Protein AF-A0A955Y3G7-F1 (afdb_monomer_lite)

Radius of gyration: 52.72 Å; chains: 1; bounding box: 108×45×180 Å

Sequence (347 aa):
MSRALPFVAGGLLALLVGTATAEGPVGHPASARNPDAACAHCHDGPHTPREGQDFQACASCHAEEHWAPSTFDVARHASTAFPLLGRHVEVDCGLCHVGGRLHGLPGECAGCHIDRHRGILGEDCEACHSVERFVPVEGFVHAKSGFALEGPHATAACASCHQGPLGQKLREGKGSACTTCHEATHGDIGSACQDCHPLTGGTTFASARGTHVFDHRTTGFPLERRHRAQRCGSCHQKGKPTPDTRCASCHFSPHNGQLGGQCENCHAADRWSLVRFDHDLTAVPLRGAHMVTPCTSCHTNQRWIGLTTVCWDCHAGDAARAPRTVDAHGFGRVECQDCHSLWRWSF

Structure (mmCIF, N/CA/C/O backbone):
data_AF-A0A955Y3G7-F1
#
_entry.id   AF-A0A955Y3G7-F1
#
loop_
_atom_site.group_PDB
_atom_site.id
_atom_site.type_symbol
_atom_site.label_atom_id
_atom_site.label_alt_id
_atom_site.label_comp_id
_atom_site.label_asym_id
_atom_site.label_entity_id
_atom_site.label_seq_id
_atom_site.pdbx_PDB_ins_code
_atom_site.Cartn_x
_atom_site.Cartn_y
_atom_site.Cartn_z
_atom_site.occupancy
_atom_site.B_iso_or_equiv
_atom_site.auth_seq_id
_atom_site.auth_comp_id
_atom_site.auth_asym_id
_atom_site.auth_atom_id
_atom_site.pdbx_PDB_model_num
ATOM 1 N N . MET A 1 1 ? -46.081 -20.713 107.461 1.00 37.53 1 MET A N 1
ATOM 2 C CA . MET A 1 1 ? -45.824 -19.540 108.323 1.00 37.53 1 MET A CA 1
ATOM 3 C C . MET A 1 1 ? -45.997 -18.315 107.435 1.00 37.53 1 MET A C 1
ATOM 5 O O . MET A 1 1 ? -45.220 -18.164 106.510 1.00 37.53 1 MET A O 1
ATOM 9 N N . SER A 1 2 ? -47.192 -17.710 107.444 1.00 34.16 2 SER A N 1
ATOM 10 C CA . SER A 1 2 ? -47.453 -16.412 108.115 1.00 34.16 2 SER A CA 1
ATOM 11 C C . SER A 1 2 ? -46.798 -15.276 107.312 1.00 34.16 2 SER A C 1
ATOM 13 O O . SER A 1 2 ? -45.583 -15.259 107.237 1.00 34.16 2 SER A O 1
ATOM 15 N N . ARG A 1 3 ? -47.454 -14.314 106.654 1.00 36.00 3 ARG A N 1
ATOM 16 C CA . ARG A 1 3 ? -48.674 -13.495 106.859 1.00 36.00 3 ARG A CA 1
ATOM 17 C C . ARG A 1 3 ? -48.945 -12.813 105.490 1.00 36.00 3 ARG A C 1
ATOM 19 O O . ARG A 1 3 ? -47.983 -12.553 104.784 1.00 36.00 3 ARG A O 1
ATOM 26 N N . ALA A 1 4 ? -50.146 -12.612 104.947 1.00 28.72 4 ALA A N 1
ATOM 27 C CA . ALA A 1 4 ? -51.324 -11.870 105.410 1.00 28.72 4 ALA A CA 1
ATOM 28 C C . ALA A 1 4 ? -51.093 -10.366 105.713 1.00 28.72 4 ALA A C 1
ATOM 30 O O . ALA A 1 4 ? -50.751 -10.036 106.843 1.00 28.72 4 ALA A O 1
ATOM 31 N N . LEU A 1 5 ? -51.454 -9.526 104.715 1.00 32.72 5 LEU A N 1
ATOM 32 C CA . LEU A 1 5 ? -52.213 -8.248 104.812 1.00 32.72 5 LEU A CA 1
ATOM 33 C C . LEU A 1 5 ? -51.517 -7.017 105.462 1.00 32.72 5 LEU A C 1
ATOM 35 O O . LEU A 1 5 ? -50.507 -7.209 106.132 1.00 32.72 5 LEU A O 1
ATOM 39 N N . PRO A 1 6 ? -52.065 -5.768 105.404 1.00 48.12 6 PRO A N 1
ATOM 40 C CA . PRO A 1 6 ? -53.164 -5.187 104.592 1.00 48.12 6 PRO A CA 1
ATOM 41 C C . PRO A 1 6 ? -52.931 -3.719 104.088 1.00 48.12 6 PRO A C 1
ATOM 43 O O . PRO A 1 6 ? -51.911 -3.101 104.362 1.00 48.12 6 PRO A O 1
ATOM 46 N N . PHE A 1 7 ? -53.941 -3.195 103.365 1.00 33.88 7 PHE A N 1
ATOM 47 C CA . PHE A 1 7 ? -54.509 -1.821 103.349 1.00 33.88 7 PHE A CA 1
ATOM 48 C C . PHE A 1 7 ? -53.673 -0.623 103.823 1.00 33.88 7 PHE A C 1
ATOM 50 O O . PHE A 1 7 ? -53.281 -0.613 104.980 1.00 33.88 7 PHE A O 1
ATOM 57 N N . VAL A 1 8 ? -53.730 0.487 103.063 1.00 38.09 8 VAL A N 1
ATOM 58 C CA . VAL A 1 8 ? -54.290 1.773 103.547 1.00 38.09 8 VAL A CA 1
ATOM 59 C C . VAL A 1 8 ? -54.928 2.546 102.378 1.00 38.09 8 VAL A C 1
ATOM 61 O O . VAL A 1 8 ? -54.358 2.658 101.298 1.00 38.09 8 VAL A O 1
ATOM 64 N N . ALA A 1 9 ? -56.130 3.063 102.630 1.00 35.53 9 ALA A N 1
ATOM 65 C CA . ALA A 1 9 ? -56.902 3.975 101.796 1.00 35.53 9 ALA A CA 1
ATOM 66 C C . ALA A 1 9 ? -56.601 5.445 102.138 1.00 35.53 9 ALA A C 1
ATOM 68 O O . ALA A 1 9 ? -56.266 5.747 103.280 1.00 35.53 9 ALA A O 1
ATOM 69 N N . GLY A 1 10 ? -56.872 6.369 101.211 1.00 32.16 10 GLY A N 1
ATOM 70 C CA . GLY A 1 10 ? -57.223 7.742 101.584 1.00 32.16 10 GLY A CA 1
ATOM 71 C C . GLY A 1 10 ? -56.761 8.825 100.614 1.00 32.16 10 GLY A C 1
ATOM 72 O O . GLY A 1 10 ? -55.573 8.947 100.344 1.00 32.16 10 GLY A O 1
ATOM 73 N N . GLY A 1 11 ? -57.710 9.661 100.177 1.00 34.34 11 GLY A N 1
ATOM 74 C CA . GLY A 1 11 ? -57.419 11.021 99.718 1.00 34.34 11 GLY A CA 1
ATOM 75 C C . GLY A 1 11 ? -58.118 11.461 98.433 1.00 34.34 11 GLY A C 1
ATOM 76 O O . GLY A 1 11 ? -57.454 11.658 97.424 1.00 34.34 11 GLY A O 1
ATOM 77 N N . LEU A 1 12 ? -59.438 11.675 98.474 1.00 37.94 12 LEU A N 1
ATOM 78 C CA . LEU A 1 12 ? -60.106 12.608 97.558 1.00 37.94 12 LEU A CA 1
ATOM 79 C C . LEU A 1 12 ? -59.950 14.033 98.109 1.00 37.94 12 LEU A C 1
ATOM 81 O O . LEU A 1 12 ? -60.292 14.263 99.268 1.00 37.94 12 LEU A O 1
ATOM 85 N N . LEU A 1 13 ? -59.576 14.995 97.262 1.00 35.06 13 LEU A N 1
ATOM 86 C CA . LEU A 1 13 ? -60.121 16.352 97.342 1.00 35.06 13 LEU A CA 1
ATOM 87 C C . LEU A 1 13 ? -60.150 16.987 95.945 1.00 35.06 13 LEU A C 1
ATOM 89 O O . LEU A 1 13 ? -59.143 17.055 95.247 1.00 35.06 13 LEU A O 1
ATOM 93 N N . ALA A 1 14 ? -61.353 17.387 95.548 1.00 38.09 14 ALA A N 1
ATOM 94 C CA . ALA A 1 14 ? -61.718 17.966 94.265 1.00 38.09 14 ALA A CA 1
ATOM 95 C C . ALA A 1 14 ? -61.523 19.488 94.254 1.00 38.09 14 ALA A C 1
ATOM 97 O O . ALA A 1 14 ? -61.669 20.104 95.304 1.00 38.09 14 ALA A O 1
ATOM 98 N N . LEU A 1 15 ? -61.350 20.087 93.069 1.00 31.47 15 LEU A N 1
ATOM 99 C CA . LEU A 1 15 ? -61.887 21.414 92.734 1.00 31.47 15 LEU A CA 1
ATOM 100 C C . LEU A 1 15 ? -62.094 21.540 91.209 1.00 31.47 15 LEU A C 1
ATOM 102 O O . LEU A 1 15 ? -61.135 21.448 90.457 1.00 31.47 15 LEU A O 1
ATOM 106 N N . LEU A 1 16 ? -63.372 21.734 90.841 1.00 33.34 16 LEU A N 1
ATOM 107 C CA . LEU A 1 16 ? -63.968 22.695 89.884 1.00 33.34 16 LEU A CA 1
ATOM 108 C C . LEU A 1 16 ? -63.380 22.831 88.458 1.00 33.34 16 LEU A C 1
ATOM 110 O O . LEU A 1 16 ? -62.177 22.862 88.287 1.00 33.34 16 LEU A O 1
ATOM 114 N N . VAL A 1 17 ? -64.103 23.077 87.359 1.00 34.12 17 VAL A N 1
ATOM 115 C CA . VAL A 1 17 ? -65.511 23.279 86.948 1.00 34.12 17 VAL A CA 1
ATOM 116 C C . VAL A 1 17 ? -65.448 23.320 85.407 1.00 34.12 17 VAL A C 1
ATOM 118 O O . VAL A 1 17 ? -64.471 23.825 84.863 1.00 34.12 17 VAL A O 1
ATOM 121 N N . GLY A 1 18 ? -66.509 22.902 84.710 1.00 32.88 18 GLY A N 1
ATOM 122 C CA . GLY A 1 18 ? -66.826 23.452 83.383 1.00 32.88 18 GLY A CA 1
ATOM 123 C C . GLY A 1 18 ? -67.025 22.415 82.283 1.00 32.88 18 GLY A C 1
ATOM 124 O O . GLY A 1 18 ? -66.082 21.842 81.755 1.00 32.88 18 GLY A O 1
ATOM 125 N N . THR A 1 19 ? -68.285 22.206 81.921 1.00 43.84 19 THR A N 1
ATOM 126 C CA . THR A 1 19 ? -68.739 21.425 80.770 1.00 43.84 19 THR A CA 1
ATOM 127 C C . THR A 1 19 ? -68.496 22.174 79.457 1.00 43.84 19 THR A C 1
ATOM 129 O O . THR A 1 19 ? -69.004 23.284 79.303 1.00 43.84 19 THR A O 1
ATOM 132 N N . ALA A 1 20 ? -67.843 21.543 78.482 1.00 34.22 20 ALA A N 1
ATOM 133 C CA . ALA A 1 20 ? -68.045 21.831 77.063 1.00 34.22 20 ALA A CA 1
ATOM 134 C C . ALA A 1 20 ? -67.732 20.578 76.232 1.00 34.22 20 ALA A C 1
ATOM 136 O O . ALA A 1 20 ? -66.816 19.817 76.530 1.00 34.22 20 ALA A O 1
ATOM 137 N N . THR A 1 21 ? -68.589 20.343 75.251 1.00 37.25 21 THR A N 1
ATOM 138 C CA . THR A 1 21 ? -68.724 19.156 74.409 1.00 37.25 21 THR A CA 1
ATOM 139 C C . THR A 1 21 ? -67.572 18.956 73.423 1.00 37.25 21 THR A C 1
ATOM 141 O O . THR A 1 21 ? -66.854 19.888 73.085 1.00 37.25 21 THR A O 1
ATOM 144 N N . ALA A 1 22 ? -67.442 17.711 72.963 1.00 41.50 22 ALA A N 1
ATOM 145 C CA . ALA A 1 22 ? -66.430 17.207 72.046 1.00 41.50 22 ALA A CA 1
ATOM 146 C C . ALA A 1 22 ? -66.319 17.968 70.713 1.00 41.50 22 ALA A C 1
ATOM 148 O O . ALA A 1 22 ? -67.320 18.162 70.028 1.00 41.50 22 ALA A O 1
ATOM 149 N N . GLU A 1 23 ? -65.078 18.222 70.297 1.00 32.72 23 GLU A N 1
ATOM 150 C CA . GLU A 1 23 ? -64.665 18.335 68.897 1.00 32.72 23 GLU A CA 1
ATOM 151 C C . GLU A 1 23 ? -63.379 17.507 68.722 1.00 32.72 23 GLU A C 1
ATOM 153 O O . GLU A 1 23 ? -62.449 17.600 69.524 1.00 32.72 23 GLU A O 1
ATOM 158 N N . GLY A 1 24 ? -63.372 16.605 67.735 1.00 38.16 24 GLY A N 1
ATOM 159 C CA . GLY A 1 24 ? -62.246 15.707 67.457 1.00 38.16 24 GLY A CA 1
ATOM 160 C C . GLY A 1 24 ? -61.034 16.435 66.857 1.00 38.16 24 GLY A C 1
ATOM 161 O O . GLY A 1 24 ? -61.168 17.559 66.370 1.00 38.16 24 GLY A O 1
ATOM 162 N N . PRO A 1 25 ? -59.841 15.811 66.843 1.00 39.44 25 PRO A N 1
ATOM 163 C CA . PRO A 1 25 ? -58.666 16.424 66.244 1.00 39.44 25 PRO A CA 1
ATOM 164 C C . PRO A 1 25 ? -58.777 16.415 64.711 1.00 39.44 25 PRO A C 1
ATOM 166 O O . PRO A 1 25 ? -58.566 15.407 64.044 1.00 39.44 25 PRO A O 1
ATOM 169 N N . VAL A 1 26 ? -59.184 17.576 64.201 1.00 46.91 26 VAL A N 1
ATOM 170 C CA . VAL A 1 26 ? -58.850 18.237 62.930 1.00 46.91 26 VAL A CA 1
ATOM 171 C C . VAL A 1 26 ? -58.113 17.367 61.899 1.00 46.91 26 VAL A C 1
ATOM 173 O O . VAL A 1 26 ? -56.890 17.236 61.917 1.00 46.91 26 VAL A O 1
ATOM 176 N N . GLY A 1 27 ? -58.865 16.856 60.923 1.00 39.47 27 GLY A N 1
ATOM 177 C CA . GLY A 1 27 ? -58.315 16.498 59.617 1.00 39.47 27 GLY A CA 1
ATOM 178 C C . GLY A 1 27 ? -57.948 17.766 58.842 1.00 39.47 27 GLY A C 1
ATOM 179 O O . GLY A 1 27 ? -58.730 18.717 58.787 1.00 39.47 27 GLY A O 1
ATOM 180 N N . HIS A 1 28 ? -56.753 17.793 58.253 1.00 38.69 28 HIS A N 1
ATOM 181 C CA . HIS A 1 28 ? -56.319 18.892 57.392 1.00 38.69 28 HIS A CA 1
ATOM 182 C C . HIS A 1 28 ? -57.164 18.932 56.104 1.00 38.69 28 HIS A C 1
ATOM 184 O O . HIS A 1 28 ? -57.421 17.880 55.513 1.00 38.69 28 HIS A O 1
ATOM 190 N N . PRO A 1 29 ? -57.588 20.118 55.628 1.00 37.41 29 PRO A N 1
ATOM 191 C CA . PRO A 1 29 ? -58.328 20.230 54.382 1.00 37.41 29 PRO A CA 1
ATOM 192 C C . PRO A 1 29 ? -57.427 19.882 53.193 1.00 37.41 29 PRO A C 1
ATOM 194 O O . PRO A 1 29 ? -56.326 20.418 53.049 1.00 37.41 29 PRO A O 1
ATOM 197 N N . ALA A 1 30 ? -57.936 19.014 52.319 1.00 41.84 30 ALA A N 1
ATOM 198 C CA . ALA A 1 30 ? -57.363 18.688 51.020 1.00 41.84 30 ALA A CA 1
ATOM 199 C C . ALA A 1 30 ? -57.403 19.922 50.099 1.00 41.84 30 ALA A C 1
ATOM 201 O O . ALA A 1 30 ? -58.308 20.105 49.289 1.00 41.84 30 ALA A O 1
ATOM 202 N N . SER A 1 31 ? -56.425 20.809 50.257 1.00 40.00 31 SER A N 1
ATOM 203 C CA . SER A 1 31 ? -56.060 21.801 49.252 1.00 40.00 31 SER A CA 1
ATOM 204 C C . SER A 1 31 ? -54.872 21.238 48.485 1.00 40.00 31 SER A C 1
ATOM 206 O O . SER A 1 31 ? -53.949 20.723 49.110 1.00 40.00 31 SER A O 1
ATOM 208 N N . ALA A 1 32 ? -54.925 21.306 47.154 1.00 43.53 32 ALA A N 1
ATOM 209 C CA . ALA A 1 32 ? -53.927 20.824 46.201 1.00 43.53 32 ALA A CA 1
ATOM 210 C C . ALA A 1 32 ? -52.549 21.490 46.391 1.00 43.53 32 ALA A C 1
ATOM 212 O O . ALA A 1 32 ? -52.106 22.302 45.582 1.00 43.53 32 ALA A O 1
ATOM 213 N N . ARG A 1 33 ? -51.878 21.174 47.497 1.00 47.91 33 ARG A N 1
ATOM 214 C CA . ARG A 1 33 ? -50.501 21.552 47.776 1.00 47.91 33 ARG A CA 1
ATOM 215 C C . ARG A 1 33 ? -49.631 20.401 47.328 1.00 47.91 33 ARG A C 1
ATOM 217 O O . ARG A 1 33 ? -49.875 19.260 47.712 1.00 47.91 33 ARG A O 1
ATOM 224 N N . ASN A 1 34 ? -48.649 20.730 46.502 1.00 50.44 34 ASN A N 1
ATOM 225 C CA . ASN A 1 34 ? -47.588 19.815 46.144 1.00 50.44 34 ASN A CA 1
ATOM 226 C C . ASN A 1 34 ? -47.049 19.145 47.438 1.00 50.44 34 ASN A C 1
ATOM 228 O O . ASN A 1 34 ? -46.590 19.884 48.317 1.00 50.44 34 ASN A O 1
ATOM 232 N N . PRO A 1 35 ? -47.137 17.807 47.594 1.00 53.12 35 PRO A N 1
ATOM 233 C CA . PRO A 1 35 ? -46.660 17.105 48.786 1.00 53.12 35 PRO A CA 1
ATOM 234 C C . PRO A 1 35 ? -45.189 17.409 49.131 1.00 53.12 35 PRO A C 1
ATOM 236 O O . PRO A 1 35 ? -44.826 17.366 50.304 1.00 53.12 35 PRO A O 1
ATOM 239 N N . ASP A 1 36 ? -44.360 17.836 48.173 1.00 54.38 36 ASP A N 1
ATOM 240 C CA . ASP A 1 36 ? -42.949 18.172 48.438 1.00 54.38 36 ASP A CA 1
ATOM 241 C C . ASP A 1 36 ? -42.740 19.432 49.251 1.00 54.38 36 ASP A C 1
ATOM 243 O O . ASP A 1 36 ? -41.815 19.507 50.061 1.00 54.38 36 ASP A O 1
ATOM 247 N N . ALA A 1 37 ? -43.601 20.431 49.045 1.00 56.88 37 ALA A N 1
ATOM 248 C CA . ALA A 1 37 ? -43.506 21.697 49.757 1.00 56.88 37 ALA A CA 1
ATOM 249 C C . ALA A 1 37 ? -43.777 21.511 51.259 1.00 56.88 37 ALA A C 1
ATOM 251 O O . ALA A 1 37 ? -43.379 22.353 52.060 1.00 56.88 37 ALA A O 1
ATOM 252 N N . ALA A 1 38 ? -44.439 20.413 51.647 1.00 65.38 38 ALA A N 1
ATOM 253 C CA . ALA A 1 38 ? -44.683 20.060 53.040 1.00 65.38 38 ALA A CA 1
ATOM 254 C C . ALA A 1 38 ? -43.483 19.338 53.680 1.00 65.38 38 ALA A C 1
ATOM 256 O O . ALA A 1 38 ? -43.127 19.652 54.814 1.00 65.38 38 ALA A O 1
ATOM 257 N N . CYS A 1 39 ? -42.826 18.418 52.963 1.00 72.50 39 CYS A N 1
ATOM 258 C CA . CYS A 1 39 ? -41.669 17.679 53.483 1.00 72.50 39 CYS A CA 1
ATOM 259 C C . CYS A 1 39 ? -40.422 18.571 53.593 1.00 72.50 39 CYS A C 1
ATOM 261 O O . CYS A 1 39 ? -39.780 18.614 54.644 1.00 72.50 39 CYS A O 1
ATOM 263 N N . ALA A 1 40 ? -40.123 19.333 52.535 1.00 71.38 40 ALA A N 1
ATOM 264 C CA . ALA A 1 40 ? -38.959 20.221 52.468 1.00 71.38 40 ALA A CA 1
ATOM 265 C C . ALA A 1 40 ? -39.052 21.428 53.422 1.00 71.38 40 ALA A C 1
ATOM 267 O O . ALA A 1 40 ? -38.068 22.126 53.641 1.00 71.38 40 ALA A O 1
ATOM 268 N N . HIS A 1 41 ? -40.230 21.683 54.005 1.00 73.94 41 HIS A N 1
ATOM 269 C CA . HIS A 1 41 ? -40.410 22.721 55.020 1.00 73.94 41 HIS A CA 1
ATOM 270 C C . HIS A 1 41 ? -39.746 22.368 56.360 1.00 73.94 41 HIS A C 1
ATOM 272 O O . HIS A 1 41 ? -39.336 23.265 57.093 1.00 73.94 41 HIS A O 1
ATOM 278 N N . CYS A 1 42 ? -39.648 21.074 56.680 1.00 74.62 42 CYS A N 1
ATOM 279 C CA . CYS A 1 42 ? -39.101 20.586 57.948 1.00 74.62 42 CYS A CA 1
ATOM 280 C C . CYS A 1 42 ? -37.822 19.755 57.779 1.00 74.62 42 CYS A C 1
ATOM 282 O O . CYS A 1 42 ? -37.064 19.619 58.738 1.00 74.62 42 CYS A O 1
ATOM 284 N N . HIS A 1 43 ? -37.586 19.182 56.597 1.00 76.44 43 HIS A N 1
ATOM 285 C CA . HIS A 1 43 ? -36.451 18.303 56.329 1.00 76.44 43 HIS A CA 1
ATOM 286 C C . HIS A 1 43 ? -35.579 18.837 55.195 1.00 76.44 43 HIS A C 1
ATOM 288 O O . HIS A 1 43 ? -36.070 19.093 54.096 1.00 76.44 43 HIS A O 1
ATOM 294 N N . ASP A 1 44 ? -34.272 18.915 55.444 1.00 74.31 44 ASP A N 1
ATOM 295 C CA . ASP A 1 44 ? -33.290 19.168 54.394 1.00 74.31 44 ASP A CA 1
ATOM 296 C C . ASP A 1 44 ? -33.146 17.931 53.499 1.00 74.31 44 ASP A C 1
ATOM 298 O O . ASP A 1 44 ? -33.007 16.799 53.973 1.00 74.31 44 ASP A O 1
ATOM 302 N N . GLY A 1 45 ? -33.164 18.148 52.185 1.00 72.88 45 GLY A N 1
ATOM 303 C CA . GLY A 1 45 ? -32.955 17.091 51.204 1.00 72.88 45 GLY A CA 1
ATOM 304 C C . GLY A 1 45 ? -31.500 16.600 51.223 1.00 72.88 45 GLY A C 1
ATOM 305 O O . GLY A 1 45 ? -30.599 17.394 50.959 1.00 72.88 45 GLY A O 1
ATOM 306 N N . PRO A 1 46 ? -31.235 15.302 51.467 1.00 71.00 46 PRO A N 1
ATOM 307 C CA . PRO A 1 46 ? -29.875 14.754 51.443 1.00 71.00 46 PRO A CA 1
ATOM 308 C C . PRO A 1 46 ? -29.342 14.536 50.015 1.00 71.00 46 PRO A C 1
ATOM 310 O O . PRO A 1 46 ? -28.188 14.149 49.834 1.00 71.00 46 PRO A O 1
ATOM 313 N N . HIS A 1 47 ? -30.183 14.741 48.997 1.00 75.50 47 HIS A N 1
ATOM 314 C CA . HIS A 1 47 ? -29.830 14.627 47.585 1.00 75.50 47 HIS A CA 1
ATOM 315 C C . HIS A 1 47 ? -29.398 15.984 47.042 1.00 75.50 47 HIS A C 1
ATOM 317 O O . HIS A 1 47 ? -29.974 17.008 47.396 1.00 75.50 47 HIS A O 1
ATOM 323 N N . THR A 1 48 ? -28.398 15.994 46.162 1.00 64.81 48 THR A N 1
ATOM 324 C CA . THR A 1 48 ? -27.907 17.231 45.544 1.00 64.81 48 THR A CA 1
ATOM 325 C C . THR A 1 48 ? -28.976 17.811 44.602 1.00 64.81 48 THR A C 1
ATOM 327 O O . THR A 1 48 ? -29.282 17.175 43.591 1.00 64.81 48 THR A O 1
ATOM 330 N N . PRO A 1 49 ? -29.566 18.990 44.892 1.00 59.56 49 PRO A N 1
ATOM 331 C CA . PRO A 1 49 ? -30.565 19.596 44.014 1.00 59.56 49 PRO A CA 1
ATOM 332 C C . PRO A 1 49 ? -29.905 20.181 42.761 1.00 59.56 49 PRO A C 1
ATOM 334 O O . PRO A 1 49 ? -28.756 20.633 42.809 1.00 59.56 49 PRO A O 1
ATOM 337 N N . ARG A 1 50 ? -30.641 20.245 41.646 1.00 54.97 50 ARG A N 1
ATOM 338 C CA . ARG A 1 50 ? -30.261 21.055 40.480 1.00 54.97 50 ARG A CA 1
ATOM 339 C C . ARG A 1 50 ? -31.167 22.275 40.369 1.00 54.97 50 ARG A C 1
ATOM 341 O O . ARG A 1 50 ? -32.359 22.201 40.642 1.00 54.97 50 ARG A O 1
ATOM 348 N N . GLU A 1 51 ? -30.610 23.374 39.879 1.00 48.47 51 GLU A N 1
ATOM 349 C CA . GLU A 1 51 ? -31.383 24.547 39.477 1.00 48.47 51 GLU A CA 1
ATOM 350 C C . GLU A 1 51 ? -32.356 24.165 38.343 1.00 48.47 51 GLU A C 1
ATOM 352 O O . GLU A 1 51 ? -31.937 23.680 37.289 1.00 48.47 51 GLU A O 1
ATOM 357 N N . GLY A 1 52 ? -33.662 24.320 38.585 1.00 51.78 52 GLY A N 1
ATOM 358 C CA . GLY A 1 52 ? -34.720 24.088 37.594 1.00 51.78 52 GLY A CA 1
ATOM 359 C C . GLY A 1 52 ? -35.157 22.633 37.384 1.00 51.78 52 GLY A C 1
ATOM 360 O O . GLY A 1 52 ? -35.921 22.373 36.455 1.00 51.78 52 GLY A O 1
ATOM 361 N N . GLN A 1 53 ? -34.700 21.682 38.206 1.00 52.34 53 GLN A N 1
ATOM 362 C CA . GLN A 1 53 ? -35.249 20.324 38.225 1.00 52.34 53 GLN A CA 1
ATOM 363 C C . GLN A 1 53 ? -35.617 19.937 39.640 1.00 52.34 53 GLN A C 1
ATOM 365 O O . GLN A 1 53 ? -34.792 19.523 40.453 1.00 52.34 53 GLN A O 1
ATOM 370 N N . ASP A 1 54 ? -36.899 20.084 39.898 1.00 51.22 54 ASP A N 1
ATOM 371 C CA . ASP A 1 54 ? -37.493 19.663 41.129 1.00 51.22 54 ASP A CA 1
ATOM 372 C C . ASP A 1 54 ? -37.724 18.142 41.104 1.00 51.22 54 ASP A C 1
ATOM 374 O O . ASP A 1 54 ? -38.430 17.613 40.239 1.00 51.22 54 ASP A O 1
ATOM 378 N N . PHE A 1 55 ? -37.193 17.425 42.092 1.00 55.47 55 PHE A N 1
ATOM 379 C CA . PHE A 1 55 ? -37.722 16.112 42.453 1.00 55.47 55 PHE A CA 1
ATOM 380 C C . PHE A 1 55 ? -39.113 16.331 43.069 1.00 55.47 55 PHE A C 1
ATOM 382 O O . PHE A 1 55 ? -39.244 16.405 44.285 1.00 55.47 55 PHE A O 1
ATOM 389 N N . GLN A 1 56 ? -40.138 16.517 42.226 1.00 58.81 56 GLN A N 1
ATOM 390 C CA . GLN A 1 56 ? -41.489 16.937 42.640 1.00 58.81 56 GLN A CA 1
ATOM 391 C C . GLN A 1 56 ? -42.331 15.808 43.280 1.00 58.81 56 GLN A C 1
ATOM 393 O O . GLN A 1 56 ? -43.548 15.767 43.113 1.00 58.81 56 GLN A O 1
ATOM 398 N N . ALA A 1 57 ? -41.702 14.864 43.977 1.00 70.94 57 ALA A N 1
ATOM 399 C CA . ALA A 1 57 ? -42.407 13.959 44.883 1.00 70.94 57 ALA A CA 1
ATOM 400 C C . ALA A 1 57 ? -41.376 13.207 45.733 1.00 70.94 57 ALA A C 1
ATOM 402 O O . ALA A 1 57 ? -40.885 12.171 45.283 1.00 70.94 57 ALA A O 1
ATOM 403 N N . CYS A 1 58 ? -41.082 13.616 46.971 1.00 76.62 58 CYS A N 1
ATOM 404 C CA . CYS A 1 58 ? -40.342 12.755 47.914 1.00 76.62 58 CYS A CA 1
ATOM 405 C C . CYS A 1 58 ? -41.013 11.369 48.010 1.00 76.62 58 CYS A C 1
ATOM 407 O O . CYS A 1 58 ? -40.346 10.335 47.984 1.00 76.62 58 CYS A O 1
ATOM 409 N N . ALA A 1 59 ? -42.351 11.359 47.985 1.00 78.88 59 ALA A N 1
ATOM 410 C CA . ALA A 1 59 ? -43.201 10.169 47.973 1.00 78.88 59 ALA A CA 1
ATOM 411 C C . ALA A 1 59 ? -43.059 9.285 46.714 1.00 78.88 59 ALA A C 1
ATOM 413 O O . ALA A 1 59 ? -43.501 8.138 46.706 1.00 78.88 59 ALA A O 1
ATOM 414 N N . SER A 1 60 ? -42.440 9.779 45.634 1.00 77.88 60 SER A N 1
ATOM 415 C CA . SER A 1 60 ? -42.163 8.944 44.457 1.00 77.88 60 SER A CA 1
ATOM 416 C C . SER A 1 60 ? -41.055 7.926 44.717 1.00 77.88 60 SER A C 1
ATOM 418 O O . SER A 1 60 ? -41.068 6.866 44.089 1.00 77.88 60 SER A O 1
ATOM 420 N N . CYS A 1 61 ? -40.162 8.205 45.672 1.00 80.75 61 CYS A N 1
ATOM 421 C CA . CYS A 1 61 ? -39.013 7.365 46.013 1.00 80.75 61 CYS A CA 1
ATOM 422 C C . CYS A 1 61 ? -38.988 6.918 47.480 1.00 80.75 61 CYS A C 1
ATOM 424 O O . CYS A 1 61 ? -38.294 5.960 47.794 1.00 80.75 61 CYS A O 1
ATOM 426 N N . HIS A 1 62 ? -39.718 7.569 48.384 1.00 85.31 62 HIS A N 1
ATOM 427 C CA . HIS A 1 62 ? -39.729 7.250 49.814 1.00 85.31 62 HIS A CA 1
ATOM 428 C C . HIS A 1 62 ? -41.143 6.937 50.295 1.00 85.31 62 HIS A C 1
ATOM 430 O O . HIS A 1 62 ? -42.112 7.518 49.811 1.00 85.31 62 HIS A O 1
ATOM 436 N N . ALA A 1 63 ? -41.260 6.025 51.259 1.00 86.00 63 ALA A N 1
ATOM 437 C CA . ALA A 1 63 ? -42.506 5.802 51.982 1.00 86.00 63 ALA A CA 1
ATOM 438 C C . ALA A 1 63 ? -42.465 6.570 53.309 1.00 86.00 63 ALA A C 1
ATOM 440 O O . ALA A 1 63 ? -41.449 6.549 54.001 1.00 86.00 63 ALA A O 1
ATOM 441 N N . GLU A 1 64 ? -43.569 7.216 53.690 1.00 82.75 64 GLU A N 1
ATOM 442 C CA . GLU A 1 64 ? -43.666 7.957 54.962 1.00 82.75 64 GLU A CA 1
ATOM 443 C C . GLU A 1 64 ? -43.423 7.048 56.177 1.00 82.75 64 GLU A C 1
ATOM 445 O O . GLU A 1 64 ? -42.789 7.443 57.151 1.00 82.75 64 GLU A O 1
ATOM 450 N N . GLU A 1 65 ? -43.880 5.801 56.087 1.00 83.50 65 GLU A N 1
ATOM 451 C CA . GLU A 1 65 ? -43.740 4.785 57.133 1.00 83.50 65 GLU A CA 1
ATOM 452 C C . GLU A 1 65 ? -42.314 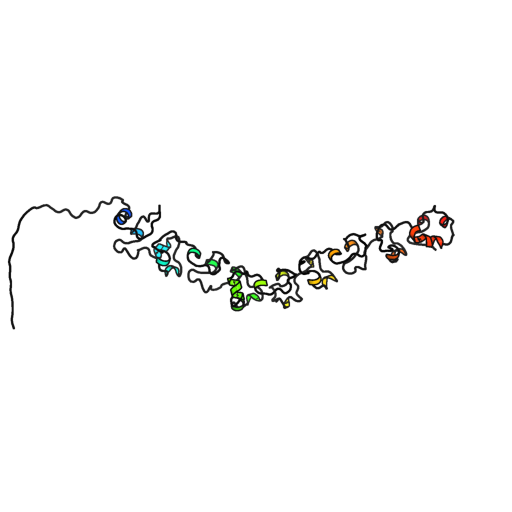4.213 57.206 1.00 83.50 65 GLU A C 1
ATOM 454 O O . GLU A 1 65 ? -41.872 3.778 58.268 1.00 83.50 65 GLU A O 1
ATOM 459 N N . HIS A 1 66 ? -41.591 4.213 56.079 1.00 82.62 66 HIS A N 1
ATOM 460 C CA . HIS A 1 66 ? -40.256 3.632 55.931 1.00 82.62 66 HIS A CA 1
ATOM 461 C C . HIS A 1 66 ? -39.425 4.465 54.948 1.00 82.62 66 HIS A C 1
ATOM 463 O O . HIS A 1 66 ? -39.424 4.232 53.739 1.00 82.62 66 HIS A O 1
ATOM 469 N N . TRP A 1 67 ? -38.705 5.451 55.482 1.00 81.25 67 TRP A N 1
ATOM 470 C CA . TRP A 1 67 ? -37.956 6.406 54.662 1.00 81.25 67 TRP A CA 1
ATOM 471 C C . TRP A 1 67 ? -36.704 5.806 54.001 1.00 81.25 67 TRP A C 1
ATOM 473 O O . TRP A 1 67 ? -36.329 6.206 52.897 1.00 81.25 67 TRP A O 1
ATOM 483 N N . ALA A 1 68 ? -36.043 4.858 54.674 1.00 82.69 68 ALA A N 1
ATOM 484 C CA . ALA A 1 68 ? -34.830 4.197 54.201 1.00 82.69 68 ALA A CA 1
ATOM 485 C C . ALA A 1 68 ? -34.938 2.667 54.375 1.00 82.69 68 ALA A C 1
ATOM 487 O O . ALA A 1 68 ? -35.301 2.220 55.467 1.00 82.69 68 ALA A O 1
ATOM 488 N N . PRO A 1 69 ? -34.580 1.859 53.356 1.00 80.19 69 PRO A N 1
ATOM 489 C CA . PRO A 1 69 ? -34.136 2.261 52.016 1.00 80.19 69 PRO A CA 1
ATOM 490 C C . PRO A 1 69 ? -35.268 2.899 51.194 1.00 80.19 69 PRO A C 1
ATOM 492 O O . PRO A 1 69 ? -36.437 2.809 51.554 1.00 80.19 69 PRO A O 1
ATOM 495 N N . SER A 1 70 ? -34.917 3.562 50.091 1.00 84.50 70 SER A N 1
ATOM 496 C CA . SER A 1 70 ? -35.922 4.106 49.171 1.00 84.50 70 SER A CA 1
ATOM 497 C C . SER A 1 70 ? -36.774 2.978 48.565 1.00 84.50 70 SER A C 1
ATOM 499 O O . SER A 1 70 ? -36.276 1.872 48.354 1.00 84.50 70 SER A O 1
ATOM 501 N N . THR A 1 71 ? -38.020 3.273 48.201 1.00 86.44 71 THR A N 1
ATOM 502 C CA . THR A 1 71 ? -38.906 2.400 47.411 1.00 86.44 71 THR A CA 1
ATOM 503 C C . THR A 1 71 ? -38.563 2.401 45.916 1.00 86.44 71 THR A C 1
ATOM 505 O O . THR A 1 71 ? -39.271 1.795 45.108 1.00 86.44 71 THR A O 1
ATOM 508 N N . PHE A 1 72 ? -37.506 3.110 45.512 1.00 86.31 72 PHE A N 1
ATOM 509 C CA . PHE A 1 72 ? -36.965 3.060 44.161 1.00 86.31 72 PHE A CA 1
ATOM 510 C C . PHE A 1 72 ? -36.046 1.840 44.019 1.00 86.31 72 PHE A C 1
ATOM 512 O O . PHE A 1 72 ? -34.879 1.865 44.410 1.00 86.31 72 PHE A O 1
ATOM 519 N N . ASP A 1 73 ? -36.607 0.751 43.504 1.00 87.88 73 ASP A N 1
ATOM 520 C CA . ASP A 1 73 ? -35.933 -0.531 43.313 1.00 87.88 73 ASP A CA 1
ATOM 521 C C . ASP A 1 73 ? -35.401 -0.712 41.876 1.00 87.88 73 ASP A C 1
ATOM 523 O O . ASP A 1 73 ? -35.544 0.153 41.006 1.00 87.88 73 ASP A O 1
ATOM 527 N N . VAL A 1 74 ? -34.790 -1.871 41.607 1.00 89.56 74 VAL A N 1
ATOM 528 C CA . VAL A 1 74 ? -34.270 -2.231 40.274 1.00 89.56 74 VAL A CA 1
ATOM 529 C C . VAL A 1 74 ? -35.379 -2.238 39.213 1.00 89.56 74 VAL A C 1
ATOM 531 O O . VAL A 1 74 ? -35.146 -1.824 38.077 1.00 89.56 74 VAL A O 1
ATOM 534 N N . ALA A 1 75 ? -36.597 -2.657 39.572 1.00 89.81 75 ALA A N 1
ATOM 535 C CA . ALA A 1 75 ? -37.725 -2.685 38.644 1.00 89.81 75 ALA A CA 1
ATOM 536 C C . ALA A 1 75 ? -38.129 -1.269 38.210 1.00 89.81 75 ALA A C 1
ATOM 538 O O . ALA A 1 75 ? -38.378 -1.027 37.029 1.00 89.81 75 ALA A O 1
ATOM 539 N N . ARG A 1 76 ? -38.130 -0.306 39.136 1.00 88.38 76 ARG A N 1
ATOM 540 C CA . ARG A 1 76 ? -38.375 1.110 38.829 1.00 88.38 76 ARG A CA 1
ATOM 541 C C . ARG A 1 76 ? -37.202 1.742 38.084 1.00 88.38 76 ARG A C 1
ATOM 543 O O . ARG A 1 76 ? -37.435 2.552 37.185 1.00 88.38 76 ARG A O 1
ATOM 550 N N . HIS A 1 77 ? -35.967 1.315 38.346 1.00 90.81 77 HIS A N 1
ATOM 551 C CA . HIS A 1 77 ? -34.789 1.776 37.605 1.00 90.81 77 HIS A CA 1
ATOM 552 C C . HIS A 1 77 ? -34.859 1.453 36.102 1.00 90.81 77 HIS A C 1
ATOM 554 O O . HIS A 1 77 ? -34.346 2.215 35.280 1.00 90.81 77 HIS A O 1
ATOM 560 N N . ALA A 1 78 ? -35.548 0.374 35.714 1.00 91.44 78 ALA A N 1
ATOM 561 C CA . ALA A 1 78 ? -35.747 0.004 34.310 1.00 91.44 78 ALA A CA 1
ATOM 562 C C . ALA A 1 78 ? -36.550 1.040 33.495 1.00 91.44 78 ALA A C 1
ATOM 564 O O . ALA A 1 78 ? -36.509 1.012 32.269 1.00 91.44 78 ALA A O 1
ATOM 565 N N . SER A 1 79 ? -37.258 1.963 34.157 1.00 87.75 79 SER A N 1
ATOM 566 C CA . SER A 1 79 ? -37.983 3.065 33.503 1.00 87.75 79 SER A CA 1
ATOM 567 C C . SER A 1 79 ? -37.114 4.292 33.194 1.00 87.75 79 SER A C 1
ATOM 569 O O . SER A 1 79 ? -37.584 5.248 32.577 1.00 87.75 79 SER A O 1
ATOM 571 N N . THR A 1 80 ? -35.854 4.288 33.631 1.00 87.94 80 THR A N 1
ATOM 572 C CA . THR A 1 80 ? -34.914 5.395 33.4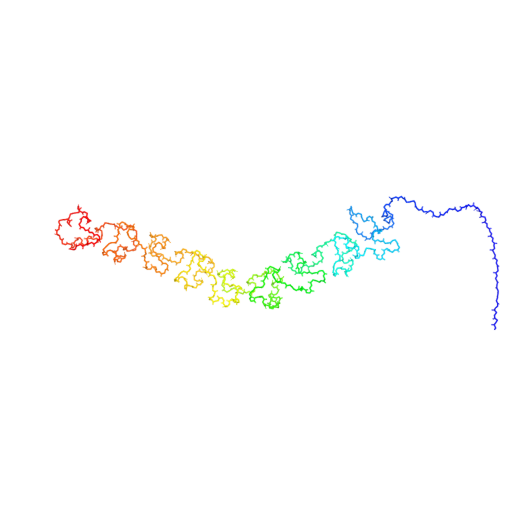26 1.00 87.94 80 THR A CA 1
ATOM 573 C C . THR A 1 80 ? -34.164 5.266 32.098 1.00 87.94 80 THR A C 1
ATOM 575 O O . THR A 1 80 ? -34.262 4.262 31.395 1.00 87.94 80 THR A O 1
ATOM 578 N N . ALA A 1 81 ? -33.357 6.279 31.769 1.00 87.75 81 ALA A N 1
ATOM 579 C CA . ALA A 1 81 ? -32.470 6.245 30.607 1.00 87.75 81 ALA A CA 1
ATOM 580 C C . ALA A 1 81 ? -31.340 5.198 30.713 1.00 87.75 81 ALA A C 1
ATOM 582 O O . ALA A 1 81 ? -30.698 4.916 29.707 1.00 87.75 81 ALA A O 1
ATOM 583 N N . PHE A 1 82 ? -31.096 4.624 31.898 1.00 89.88 82 PHE A N 1
ATOM 584 C CA . PHE A 1 82 ? -30.072 3.601 32.113 1.00 89.88 82 PHE A CA 1
ATOM 585 C C . PHE A 1 82 ? -30.676 2.383 32.832 1.00 89.88 82 PHE A C 1
ATOM 587 O O . PHE A 1 82 ? -30.605 2.282 34.055 1.00 89.88 82 PHE A O 1
ATOM 594 N N . PRO A 1 83 ? -31.323 1.446 32.122 1.00 91.69 83 PRO A N 1
ATOM 595 C CA . PRO A 1 83 ? -31.808 0.212 32.732 1.00 91.69 83 PRO A CA 1
ATOM 596 C C . PRO A 1 83 ? -30.636 -0.622 33.268 1.00 91.69 83 PRO A C 1
ATOM 598 O O . PRO A 1 83 ? -29.662 -0.855 32.554 1.00 91.69 83 PRO A O 1
ATOM 601 N N . LEU A 1 84 ? -30.726 -1.103 34.512 1.00 92.94 84 LEU A N 1
ATOM 602 C CA . LEU A 1 84 ? -29.701 -1.988 35.069 1.00 92.94 84 LEU A CA 1
ATOM 603 C C . LEU A 1 84 ? -29.833 -3.372 34.424 1.00 92.94 84 LEU A C 1
ATOM 605 O O . LEU A 1 84 ? -30.828 -4.066 34.624 1.00 92.94 84 LEU A O 1
ATOM 609 N N . LEU A 1 85 ? -28.828 -3.757 33.638 1.00 91.88 85 LEU A N 1
ATOM 610 C CA . LEU A 1 85 ? -28.760 -5.039 32.937 1.00 91.88 85 LEU A CA 1
ATOM 611 C C . LEU A 1 85 ? -27.506 -5.818 33.348 1.00 91.88 85 LEU A C 1
ATOM 613 O O . LEU A 1 85 ? -26.463 -5.233 33.663 1.00 91.88 85 LEU A O 1
ATOM 617 N N . GLY A 1 86 ? -27.604 -7.148 33.308 1.00 92.81 86 GLY A N 1
ATOM 618 C CA . GLY A 1 86 ? -26.524 -8.058 33.684 1.00 92.81 86 GLY A CA 1
ATOM 619 C C . GLY A 1 86 ? -25.999 -7.775 35.085 1.00 92.81 86 GLY A C 1
ATOM 620 O O . GLY A 1 86 ? -26.776 -7.584 36.017 1.00 92.81 86 GLY A O 1
ATOM 621 N N . ARG A 1 87 ? -24.677 -7.682 35.246 1.00 93.44 87 ARG A N 1
ATOM 622 C CA . ARG A 1 87 ? -24.047 -7.474 36.560 1.00 93.44 87 ARG A CA 1
ATOM 623 C C . ARG A 1 87 ? -24.313 -6.116 37.192 1.00 93.44 87 ARG A C 1
ATOM 625 O O . ARG A 1 87 ? -24.112 -5.982 38.393 1.00 93.44 87 ARG A O 1
ATOM 632 N N . HIS A 1 88 ? -24.811 -5.133 36.445 1.00 93.50 88 HIS A N 1
ATOM 633 C CA . HIS A 1 88 ? -25.151 -3.828 37.015 1.00 93.50 88 HIS A CA 1
ATOM 634 C C . HIS A 1 88 ? -26.299 -3.903 38.029 1.00 93.50 88 HIS A C 1
ATOM 636 O O . HIS A 1 88 ? -26.385 -3.038 38.891 1.00 93.50 88 HIS A O 1
ATOM 642 N N . VAL A 1 89 ? -27.144 -4.944 37.983 1.00 93.56 89 VAL A N 1
ATOM 643 C CA . VAL A 1 89 ? -28.212 -5.144 38.983 1.00 93.56 89 VAL A CA 1
ATOM 644 C C . VAL A 1 89 ? -27.672 -5.518 40.367 1.00 93.56 89 VAL A C 1
ATOM 646 O O . VAL A 1 89 ? -28.387 -5.386 41.354 1.00 93.56 89 VAL A O 1
ATOM 649 N N . GLU A 1 90 ? -26.430 -6.007 40.434 1.00 91.81 90 GLU A N 1
ATOM 650 C CA . GLU A 1 90 ? -25.760 -6.434 41.670 1.00 91.81 90 GLU A CA 1
ATOM 651 C C . GLU A 1 90 ? -24.883 -5.322 42.271 1.00 91.81 90 GLU A C 1
ATOM 653 O O . GLU A 1 90 ? -24.339 -5.487 43.360 1.00 91.81 90 GLU A O 1
ATOM 658 N N . VAL A 1 91 ? -24.708 -4.202 41.561 1.00 91.12 91 VAL A N 1
ATOM 659 C CA . VAL A 1 91 ? -23.853 -3.092 41.995 1.00 91.12 91 VAL A CA 1
ATOM 660 C C . VAL A 1 91 ? -24.592 -2.247 43.029 1.00 91.12 91 VAL A C 1
ATOM 662 O O . VAL A 1 91 ? -25.720 -1.814 42.799 1.00 91.12 91 VAL A O 1
ATOM 665 N N . ASP A 1 92 ? -23.932 -1.958 44.153 1.00 90.75 92 ASP A N 1
ATOM 666 C CA . ASP A 1 92 ? -24.467 -1.054 45.171 1.00 90.75 92 ASP A CA 1
ATOM 667 C C . ASP A 1 92 ? -24.803 0.320 44.571 1.00 90.75 92 ASP A C 1
ATOM 669 O O . ASP A 1 92 ? -23.944 0.977 43.974 1.00 90.75 92 ASP A O 1
ATOM 673 N N . CYS A 1 93 ? -26.026 0.810 44.804 1.00 88.50 93 CYS A N 1
ATOM 674 C CA . CYS A 1 93 ? -26.529 2.056 44.210 1.00 88.50 93 CYS A CA 1
ATOM 675 C C . CYS A 1 93 ? -25.588 3.254 44.437 1.00 88.50 93 CYS A C 1
ATOM 677 O O . CYS A 1 93 ? -25.452 4.121 43.575 1.00 88.50 93 CYS A O 1
ATOM 679 N N . GLY A 1 94 ? -24.921 3.302 45.598 1.00 88.56 94 GLY A N 1
ATOM 680 C CA . GLY A 1 94 ? -24.010 4.382 45.987 1.00 88.56 94 GLY A CA 1
ATOM 681 C C . GLY A 1 94 ? -22.707 4.452 45.185 1.00 88.56 94 GLY A C 1
ATOM 682 O O . GLY A 1 94 ? -22.055 5.494 45.206 1.00 88.56 94 GLY A O 1
ATOM 683 N N . LEU A 1 95 ? -22.334 3.389 44.461 1.00 89.69 95 LEU A N 1
ATOM 684 C CA . LEU A 1 95 ? -21.168 3.396 43.570 1.00 89.69 95 LEU A CA 1
ATOM 685 C C . LEU A 1 95 ? -21.424 4.214 42.301 1.00 89.69 95 LEU A C 1
ATOM 687 O O . LEU A 1 95 ? -20.500 4.829 41.773 1.00 89.69 95 LEU A O 1
ATOM 691 N N . CYS A 1 96 ? -22.677 4.265 41.847 1.00 89.38 96 CYS A N 1
ATOM 692 C CA . CYS A 1 96 ? -23.107 5.152 40.772 1.00 89.38 96 CYS A CA 1
ATOM 693 C C . CYS A 1 96 ? -23.536 6.505 41.353 1.00 89.38 96 CYS A C 1
ATOM 695 O O . CYS A 1 96 ? -23.003 7.549 40.984 1.00 89.38 96 CYS A O 1
ATOM 697 N N . HIS A 1 97 ? -24.440 6.497 42.333 1.00 88.38 97 HIS A N 1
ATOM 698 C CA . HIS A 1 97 ? -25.045 7.692 42.927 1.00 88.38 97 HIS A CA 1
ATOM 699 C C . HIS A 1 97 ? -24.202 8.322 44.047 1.00 88.38 97 HIS A C 1
ATOM 701 O O . HIS A 1 97 ? -24.678 8.580 45.158 1.00 88.38 97 HIS A O 1
ATOM 707 N N . VAL A 1 98 ? -22.930 8.591 43.749 1.00 85.62 98 VAL A N 1
ATOM 708 C CA . VAL A 1 98 ? -21.958 9.145 44.701 1.00 85.62 98 VAL A CA 1
ATOM 709 C C . VAL A 1 98 ? -22.435 10.501 45.234 1.00 85.62 98 VAL A C 1
ATOM 711 O O . VAL A 1 98 ? -22.827 11.386 44.471 1.00 85.62 98 VAL A O 1
ATOM 714 N N . GLY A 1 99 ? -22.415 10.671 46.560 1.00 81.75 99 GLY A N 1
ATOM 715 C CA . GLY A 1 99 ? -22.830 11.919 47.215 1.00 81.75 99 GLY A CA 1
ATOM 716 C C . GLY A 1 99 ? -24.316 12.254 47.043 1.00 81.75 99 GLY A C 1
ATOM 717 O O . GLY A 1 99 ? -24.685 13.425 47.078 1.00 81.75 99 GLY A O 1
ATOM 718 N N . GLY A 1 100 ? -25.165 11.249 46.797 1.00 79.50 100 GLY A N 1
ATOM 719 C CA . GLY A 1 100 ? -26.605 11.448 46.621 1.00 79.50 100 GLY A CA 1
ATOM 720 C C . GLY A 1 100 ? -26.983 12.072 45.276 1.00 79.50 100 GLY A C 1
ATOM 721 O O . GLY A 1 100 ? -28.081 12.612 45.149 1.00 79.50 100 GLY A O 1
ATOM 722 N N . ARG A 1 101 ? -26.092 12.024 44.275 1.00 82.38 101 ARG A N 1
ATOM 723 C CA . ARG A 1 101 ? -26.386 12.456 42.904 1.00 82.38 101 ARG A CA 1
ATOM 724 C C . ARG A 1 101 ? -27.214 11.391 42.184 1.00 82.38 101 ARG A C 1
ATOM 726 O O . ARG A 1 101 ? -26.675 10.383 41.736 1.00 82.38 101 ARG A O 1
ATOM 733 N N . LEU A 1 102 ? -28.515 11.631 42.038 1.00 81.31 102 LEU A N 1
ATOM 734 C CA . LEU A 1 102 ? -29.458 10.665 41.453 1.00 81.31 102 LEU A CA 1
ATOM 735 C C . LEU A 1 102 ? -29.662 10.800 39.935 1.00 81.31 102 LEU A C 1
ATOM 737 O O . LEU A 1 102 ? -30.275 9.936 39.319 1.00 81.31 102 LEU A O 1
ATOM 741 N N . HIS A 1 103 ? -29.156 11.865 39.312 1.00 78.62 103 HIS A N 1
ATOM 742 C CA . HIS A 1 103 ? -29.421 12.173 37.905 1.00 78.62 103 HIS A CA 1
ATOM 743 C C . HIS A 1 103 ? -28.189 12.753 37.192 1.00 78.62 103 HIS A C 1
ATOM 745 O O . HIS A 1 103 ? -27.208 13.163 37.821 1.00 78.62 103 HIS A O 1
ATOM 751 N N . GLY A 1 104 ? -28.245 12.803 35.855 1.00 80.56 104 GLY A N 1
ATOM 752 C CA . GLY A 1 104 ? -27.174 13.368 35.025 1.00 80.56 104 GLY A CA 1
ATOM 753 C C . GLY A 1 104 ? -25.836 12.653 35.214 1.00 80.56 104 GLY A C 1
ATOM 754 O O . GLY A 1 104 ? -24.794 13.314 35.263 1.00 80.56 104 GLY A O 1
ATOM 755 N N . LEU A 1 105 ? -25.892 11.338 35.427 1.00 87.12 105 LEU A N 1
ATOM 756 C CA . LEU A 1 105 ? -24.746 10.440 35.375 1.00 87.12 105 LEU A CA 1
ATOM 757 C C . LEU A 1 105 ? -24.523 10.018 33.917 1.00 87.12 105 LEU A C 1
ATOM 759 O O . LEU A 1 105 ? -25.497 9.979 33.159 1.00 87.12 105 LEU A O 1
ATOM 763 N N . PRO A 1 106 ? -23.276 9.736 33.510 1.00 88.81 106 PRO A N 1
ATOM 764 C CA . PRO A 1 106 ? -23.017 9.234 32.170 1.00 88.81 106 PRO A CA 1
ATOM 765 C C . PRO A 1 106 ? -23.684 7.868 31.980 1.00 88.81 106 PRO A C 1
ATOM 767 O O . PRO A 1 106 ? -23.657 7.029 32.880 1.00 88.81 106 PRO A O 1
ATOM 770 N N . GLY A 1 107 ? -24.299 7.674 30.813 1.00 88.50 107 GLY A N 1
ATOM 771 C CA . GLY A 1 107 ? -24.926 6.408 30.428 1.00 88.50 107 GLY A CA 1
ATOM 772 C C . GLY A 1 107 ? -24.064 5.565 29.489 1.00 88.50 107 GLY A C 1
ATOM 773 O O . GLY A 1 107 ? -24.412 4.422 29.215 1.00 88.50 107 GLY A O 1
ATOM 774 N N . GLU A 1 108 ? -22.952 6.107 28.985 1.00 90.69 108 GLU A N 1
ATOM 775 C CA . GLU A 1 108 ? -22.030 5.349 28.140 1.00 90.69 108 GLU A CA 1
ATOM 776 C C . GLU A 1 108 ? -21.046 4.544 28.995 1.00 90.69 108 GLU A C 1
ATOM 778 O O . GLU A 1 108 ? -20.638 4.973 30.079 1.00 90.69 108 GLU A O 1
ATOM 783 N N . CYS A 1 109 ? -20.585 3.400 28.482 1.00 92.12 109 CYS A N 1
ATOM 784 C CA . CYS A 1 109 ? -19.675 2.512 29.207 1.00 92.12 109 CYS A CA 1
ATOM 785 C C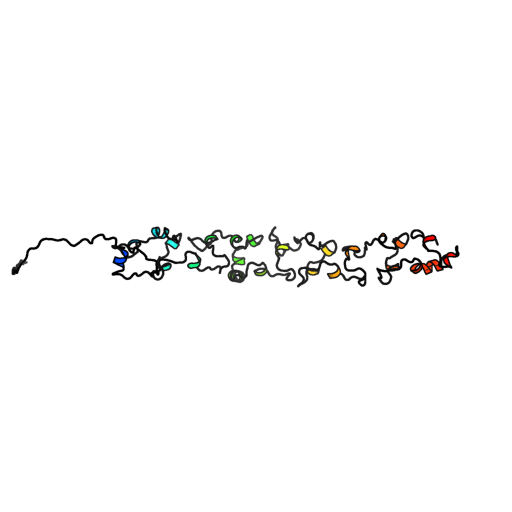 . CYS A 1 109 ? -18.410 3.239 29.694 1.00 92.12 109 CYS A C 1
ATOM 787 O O . CYS A 1 109 ? -17.979 3.035 30.829 1.00 92.12 109 CYS A O 1
ATOM 789 N N . ALA A 1 110 ? -17.839 4.110 28.854 1.00 89.94 110 ALA A N 1
ATOM 790 C CA . ALA A 1 110 ? -16.615 4.863 29.137 1.00 89.94 110 ALA A CA 1
ATOM 791 C C . ALA A 1 110 ? -16.776 5.917 30.249 1.00 89.94 110 ALA A C 1
ATOM 793 O O . ALA A 1 110 ? -15.785 6.350 30.837 1.00 89.94 110 ALA A O 1
ATOM 794 N N . GLY A 1 111 ? -18.013 6.303 30.579 1.00 89.75 111 GLY A N 1
ATOM 795 C CA . GLY A 1 111 ? -18.297 7.216 31.682 1.00 89.75 111 GLY A CA 1
ATOM 796 C C . GLY A 1 111 ? -18.036 6.615 33.064 1.00 89.75 111 GLY A C 1
ATOM 797 O O . GLY A 1 111 ? -17.835 7.356 34.027 1.00 89.75 111 GLY A O 1
ATOM 798 N N . CYS A 1 112 ? -18.004 5.283 33.168 1.00 89.88 112 CYS A N 1
ATOM 799 C CA . CYS A 1 112 ? -17.731 4.567 34.417 1.00 89.88 112 CYS A CA 1
ATOM 800 C C . CYS A 1 112 ? -16.558 3.583 34.300 1.00 89.88 112 CYS A C 1
ATOM 802 O O . CYS A 1 112 ? -15.790 3.412 35.249 1.00 89.88 112 CYS A O 1
ATOM 804 N N . HIS A 1 113 ? -16.392 2.936 33.148 1.00 91.94 113 HIS A N 1
ATOM 805 C CA . HIS A 1 113 ? -15.347 1.947 32.919 1.00 91.94 113 HIS A CA 1
ATOM 806 C C . HIS A 1 113 ? -14.142 2.549 32.201 1.00 91.94 113 HIS A C 1
ATOM 808 O O . HIS A 1 113 ? -14.257 3.239 31.193 1.00 91.94 113 HIS A O 1
ATOM 814 N N . ILE A 1 114 ? -12.951 2.224 32.704 1.00 89.75 114 ILE A N 1
ATOM 815 C CA . ILE A 1 114 ? -11.694 2.644 32.087 1.00 89.75 114 ILE A CA 1
ATOM 816 C C . ILE A 1 114 ? -11.447 1.806 30.836 1.00 89.75 114 ILE A C 1
ATOM 818 O O . ILE A 1 114 ? -11.251 0.590 30.935 1.00 89.75 114 ILE A O 1
ATOM 822 N N . ASP A 1 115 ? -11.343 2.469 29.686 1.00 88.50 115 ASP A N 1
ATOM 823 C CA . ASP A 1 115 ? -10.924 1.813 28.456 1.00 88.50 115 ASP A CA 1
ATOM 824 C C . ASP A 1 115 ? -9.445 1.388 28.527 1.00 88.50 115 ASP A C 1
ATOM 826 O O . ASP A 1 115 ? -8.506 2.188 28.453 1.00 88.50 115 ASP A O 1
ATOM 830 N N . ARG A 1 116 ? -9.227 0.076 28.656 1.00 85.12 116 ARG A N 1
ATOM 831 C CA . ARG A 1 116 ? -7.889 -0.531 28.655 1.00 85.12 116 ARG A CA 1
ATOM 832 C C . ARG A 1 116 ? -7.258 -0.567 27.261 1.00 85.12 116 ARG A C 1
ATOM 834 O O . ARG A 1 116 ? -6.052 -0.799 27.170 1.00 85.12 116 ARG A O 1
ATOM 841 N N . HIS A 1 117 ? -8.034 -0.309 26.210 1.00 80.44 117 HIS A N 1
ATOM 842 C CA . HIS A 1 117 ? -7.584 -0.247 24.821 1.00 80.44 117 HIS A CA 1
ATOM 843 C C . HIS A 1 117 ? -7.070 1.139 24.425 1.00 80.44 117 HIS A C 1
ATOM 845 O O . HIS A 1 117 ? -6.488 1.270 23.351 1.00 80.44 117 HIS A O 1
ATOM 851 N N . ARG A 1 118 ? -7.209 2.153 25.293 1.00 84.25 118 ARG A N 1
ATOM 852 C CA . ARG A 1 118 ? -6.669 3.510 25.091 1.00 84.25 118 ARG A CA 1
ATOM 853 C C . ARG A 1 118 ? -7.194 4.186 23.816 1.00 84.25 118 ARG A C 1
ATOM 855 O O . ARG A 1 118 ? -6.434 4.829 23.099 1.00 84.25 118 ARG A O 1
ATOM 862 N N . GLY A 1 119 ? -8.476 4.004 23.521 1.00 83.44 119 GLY A N 1
ATOM 863 C CA . GLY A 1 119 ? -9.180 4.585 22.381 1.00 83.44 119 GLY A CA 1
ATOM 864 C C . GLY A 1 119 ? -8.937 3.876 21.049 1.00 83.44 119 GLY A C 1
ATOM 865 O O . GLY A 1 119 ? -9.481 4.300 20.036 1.00 83.44 119 GLY A O 1
ATOM 866 N N . ILE A 1 120 ? -8.142 2.797 21.016 1.00 78.62 120 ILE A N 1
ATOM 867 C CA . ILE A 1 120 ? -7.772 2.117 19.761 1.00 78.62 120 ILE A CA 1
ATOM 868 C C . ILE A 1 120 ? -8.976 1.428 19.099 1.00 78.62 120 ILE A C 1
ATOM 870 O O . ILE A 1 120 ? -9.030 1.351 17.875 1.00 78.62 120 ILE A O 1
ATOM 874 N N . LEU A 1 121 ? -9.928 0.918 19.888 1.00 80.06 121 LEU A N 1
ATOM 875 C CA . LEU A 1 121 ? -11.072 0.136 19.392 1.00 80.06 121 LEU A CA 1
ATOM 876 C C . LEU A 1 121 ? -12.377 0.944 19.278 1.00 80.06 121 LEU A C 1
ATOM 878 O O . LEU A 1 121 ? -13.407 0.376 18.929 1.00 80.06 121 LEU A O 1
ATOM 882 N N . GLY A 1 122 ? -12.332 2.255 19.529 1.00 84.25 122 GLY A N 1
ATOM 883 C CA . GLY A 1 122 ? -13.527 3.097 19.594 1.00 84.25 122 GLY A CA 1
ATOM 884 C C . GLY A 1 122 ? -14.329 2.912 20.886 1.00 84.25 122 GLY A C 1
ATOM 885 O O . GLY A 1 122 ? -13.853 2.308 21.846 1.00 84.25 122 GLY A O 1
ATOM 886 N N . GLU A 1 123 ? -15.537 3.476 20.908 1.00 87.81 123 GLU A N 1
ATOM 887 C CA . GLU A 1 123 ? -16.399 3.552 22.101 1.00 87.81 123 GLU A CA 1
ATOM 888 C C . GLU A 1 123 ? -17.540 2.518 22.106 1.00 87.81 123 GLU A C 1
ATOM 890 O O . GLU A 1 123 ? -18.212 2.366 23.124 1.00 87.81 123 GLU A O 1
ATOM 895 N N . ASP A 1 124 ? -17.731 1.776 21.006 1.00 88.12 124 ASP A N 1
ATOM 896 C CA . ASP A 1 124 ? -18.719 0.690 20.882 1.00 88.12 124 ASP A CA 1
ATOM 897 C C . ASP A 1 124 ? -18.245 -0.551 21.654 1.00 88.12 124 ASP A C 1
ATOM 899 O O . ASP A 1 124 ? -17.710 -1.523 21.110 1.00 88.12 124 ASP A O 1
ATOM 903 N N . CYS A 1 125 ? -18.370 -0.468 22.976 1.00 89.06 125 CYS A N 1
ATOM 904 C CA . CYS A 1 125 ? -17.906 -1.492 23.897 1.00 89.06 125 CYS A CA 1
ATOM 905 C C . CYS A 1 125 ? -18.702 -2.789 23.713 1.00 89.06 125 CYS A C 1
ATOM 907 O O . CYS A 1 125 ? -18.123 -3.875 23.819 1.00 89.06 125 CYS A O 1
ATOM 909 N N . GLU A 1 126 ? -20.001 -2.693 23.409 1.00 88.31 126 GLU A N 1
ATOM 910 C CA . GLU A 1 126 ? -20.903 -3.834 23.233 1.00 88.31 126 GLU A CA 1
ATOM 911 C C . GLU A 1 126 ? -20.599 -4.675 21.984 1.00 88.31 126 GLU A C 1
ATOM 913 O O . GLU A 1 126 ? -21.005 -5.837 21.907 1.00 88.31 126 GLU A O 1
ATOM 918 N N . ALA A 1 127 ? -19.805 -4.164 21.035 1.00 86.31 127 ALA A N 1
ATOM 919 C CA . ALA A 1 127 ? -19.317 -4.959 19.906 1.00 86.31 127 ALA A CA 1
ATOM 920 C C . ALA A 1 127 ? -18.498 -6.197 20.337 1.00 86.31 127 ALA A C 1
ATOM 922 O O . ALA A 1 127 ? -18.397 -7.185 19.581 1.00 86.31 127 ALA A O 1
ATOM 923 N N . CYS A 1 128 ? -17.889 -6.134 21.530 1.00 85.38 128 CYS A N 1
ATOM 924 C CA . CYS A 1 128 ? -17.017 -7.173 22.084 1.00 85.38 128 CYS A CA 1
ATOM 925 C C . CYS A 1 128 ? -17.325 -7.542 23.543 1.00 85.38 128 CYS A C 1
ATOM 927 O O . CYS A 1 128 ? -17.204 -8.709 23.907 1.00 85.38 128 CYS A O 1
ATOM 929 N N . HIS A 1 129 ? -17.682 -6.581 24.388 1.00 90.12 129 HIS A N 1
ATOM 930 C CA . HIS A 1 129 ? -17.967 -6.807 25.802 1.00 90.12 129 HIS A CA 1
ATOM 931 C C . HIS A 1 129 ? -19.466 -6.965 26.045 1.00 90.12 129 HIS A C 1
ATOM 933 O O . HIS A 1 129 ? -20.296 -6.559 25.241 1.00 90.12 129 HIS A O 1
ATOM 939 N N . SER A 1 130 ? -19.818 -7.569 27.177 1.00 90.44 130 SER A N 1
ATOM 940 C CA . SER A 1 130 ? -21.210 -7.707 27.598 1.00 90.44 130 SER A CA 1
ATOM 941 C C . SER A 1 130 ? -21.387 -7.143 28.998 1.00 90.44 130 SER A C 1
ATOM 943 O O . SER A 1 130 ? -20.449 -7.138 29.799 1.00 90.44 130 SER A O 1
ATOM 945 N N . VAL A 1 131 ? -22.617 -6.760 29.326 1.00 92.06 131 VAL A N 1
ATOM 946 C CA . VAL A 1 131 ? -23.000 -6.349 30.684 1.00 92.06 131 VAL A CA 1
ATOM 947 C C . VAL A 1 131 ? -22.903 -7.486 31.716 1.00 92.06 131 VAL A C 1
ATOM 949 O O . VAL A 1 131 ? -22.969 -7.231 32.915 1.00 92.06 131 VAL A O 1
ATOM 952 N N . GLU A 1 132 ? -22.707 -8.736 31.279 1.00 90.81 132 GLU A N 1
ATOM 953 C CA . GLU A 1 132 ? -22.478 -9.887 32.165 1.00 90.81 132 GLU A CA 1
ATOM 954 C C . GLU A 1 132 ? -21.020 -9.989 32.637 1.00 90.81 132 GLU A C 1
ATOM 956 O O . GLU A 1 132 ? -20.739 -10.421 33.756 1.00 90.81 132 GLU A O 1
ATOM 961 N N . ARG A 1 133 ? -20.065 -9.614 31.778 1.00 88.19 133 ARG A N 1
ATOM 962 C CA . ARG A 1 133 ? -18.627 -9.547 32.084 1.00 88.19 133 ARG A CA 1
ATOM 963 C C . ARG A 1 133 ? -17.859 -8.864 30.954 1.00 88.19 133 ARG A C 1
ATOM 965 O O . ARG A 1 133 ? -18.128 -9.094 29.774 1.00 88.19 133 ARG A O 1
ATOM 972 N N . PHE A 1 134 ? -16.810 -8.128 31.327 1.00 87.06 134 PHE A N 1
ATOM 973 C CA . PHE A 1 134 ? -15.838 -7.580 30.375 1.00 87.06 134 PHE A CA 1
ATOM 974 C C . PHE A 1 134 ? -14.842 -8.636 29.876 1.00 87.06 134 PHE A C 1
ATOM 976 O O . PHE A 1 134 ? -14.469 -8.621 28.706 1.00 87.06 134 PHE A O 1
ATOM 983 N N . VAL A 1 135 ? -14.396 -9.557 30.738 1.00 82.69 135 VAL A N 1
ATOM 984 C CA . VAL A 1 135 ? -13.410 -10.594 30.388 1.00 82.69 135 VAL A CA 1
ATOM 985 C C . VAL A 1 135 ? -13.752 -11.946 31.032 1.00 82.69 135 VAL A C 1
ATOM 987 O O . VAL A 1 135 ? -14.260 -11.963 32.155 1.00 82.69 135 VAL A O 1
ATOM 990 N N . PRO A 1 136 ? -13.445 -13.082 30.374 1.00 79.12 136 PRO A N 1
ATOM 991 C CA . PRO A 1 136 ? -12.940 -13.197 29.001 1.00 79.12 136 PRO A CA 1
ATOM 992 C C . PRO A 1 136 ? -14.000 -12.806 27.959 1.00 79.12 136 PRO A C 1
ATOM 994 O O . PRO A 1 136 ? -15.191 -13.014 28.176 1.00 79.12 136 PRO A O 1
ATOM 997 N N . VAL A 1 137 ? -13.555 -12.260 26.822 1.00 79.31 137 VAL A N 1
ATOM 998 C CA . VAL A 1 137 ? -14.418 -12.072 25.647 1.00 79.31 137 VAL A CA 1
ATOM 999 C C . VAL A 1 137 ? -14.527 -13.415 24.936 1.00 79.31 137 VAL A C 1
ATOM 1001 O O . VAL A 1 137 ? -13.578 -13.869 24.290 1.00 79.31 137 VAL A O 1
ATOM 1004 N N . GLU A 1 138 ? -15.661 -14.088 25.096 1.00 73.81 138 GLU A N 1
ATOM 1005 C CA . GLU A 1 138 ? -15.918 -15.342 24.394 1.00 73.81 138 GLU A CA 1
ATOM 1006 C C . GLU A 1 138 ? -16.129 -15.080 22.902 1.00 73.81 138 GLU A C 1
ATOM 1008 O O . GLU A 1 138 ? -16.866 -14.181 22.506 1.00 73.81 138 GLU A O 1
ATOM 1013 N N . GLY A 1 139 ? -15.443 -15.857 22.061 1.00 71.25 139 GLY A N 1
ATOM 1014 C CA . GLY A 1 139 ? -15.567 -15.727 20.610 1.00 71.25 139 GLY A CA 1
ATOM 1015 C C . GLY A 1 139 ? -14.962 -14.444 20.029 1.00 71.25 139 GLY A C 1
ATOM 1016 O O . GLY A 1 139 ? -15.380 -14.028 18.949 1.00 71.25 139 GLY A O 1
ATOM 1017 N N . PHE A 1 140 ? -13.988 -13.812 20.703 1.00 78.69 140 PHE A N 1
ATOM 1018 C CA . PHE A 1 140 ? -13.242 -12.703 20.102 1.00 78.69 140 PHE A CA 1
ATOM 1019 C C . PHE A 1 140 ? -12.620 -13.134 18.767 1.00 78.69 140 PHE A C 1
ATOM 1021 O O . PHE A 1 140 ? -11.842 -14.088 18.700 1.00 78.69 140 PHE A O 1
ATOM 1028 N N . VAL A 1 141 ? -12.939 -12.387 17.711 1.00 79.38 141 VAL A N 1
ATOM 1029 C CA . VAL A 1 141 ? -12.362 -12.559 16.378 1.00 79.38 141 VAL A CA 1
ATOM 1030 C C . VAL A 1 141 ? -11.592 -11.300 16.002 1.00 79.38 141 VAL A C 1
ATOM 1032 O O . VAL A 1 141 ? -12.136 -10.199 15.985 1.00 79.38 141 VAL A O 1
ATOM 1035 N N . HIS A 1 142 ? -10.320 -11.467 15.650 1.00 84.19 142 HIS A N 1
ATOM 1036 C CA . HIS A 1 142 ? -9.409 -10.374 15.296 1.00 84.19 142 HIS A CA 1
ATOM 1037 C C . HIS A 1 142 ? -9.891 -9.521 14.104 1.00 84.19 142 HIS A C 1
ATOM 1039 O O . HIS A 1 142 ? -9.555 -8.345 13.990 1.00 84.19 142 HIS A O 1
ATOM 1045 N N . ALA A 1 143 ? -10.749 -10.073 13.240 1.00 82.62 143 ALA A N 1
ATOM 1046 C CA . ALA A 1 143 ? -11.378 -9.320 12.155 1.00 82.62 143 ALA A CA 1
ATOM 1047 C C . ALA A 1 143 ? -12.191 -8.104 12.650 1.00 82.62 143 ALA A C 1
ATOM 1049 O O . ALA A 1 143 ? -12.291 -7.113 11.935 1.00 82.62 143 ALA A O 1
ATOM 1050 N N . LYS A 1 144 ? -12.719 -8.143 13.883 1.00 78.38 144 LYS A N 1
ATOM 1051 C CA . LYS A 1 144 ? -13.450 -7.018 14.488 1.00 78.38 144 LYS A CA 1
ATOM 1052 C C . LYS A 1 144 ? -12.544 -5.869 14.935 1.00 78.38 144 LYS A C 1
ATOM 1054 O O . LYS A 1 144 ? -13.019 -4.751 15.061 1.00 78.38 144 LYS A O 1
ATOM 1059 N N . SER A 1 145 ? -11.251 -6.115 15.155 1.00 75.69 145 SER A N 1
ATOM 1060 C CA . SER A 1 145 ? -10.302 -5.090 15.610 1.00 75.69 145 SER A CA 1
ATOM 1061 C C . SER A 1 145 ? -9.558 -4.400 14.460 1.00 75.69 145 SER A C 1
ATOM 1063 O O . SER A 1 145 ? -8.499 -3.817 14.683 1.00 75.69 145 SER A O 1
ATOM 1065 N N . GLY A 1 146 ? -10.033 -4.540 13.215 1.00 76.06 146 GLY A N 1
ATOM 1066 C CA . GLY A 1 146 ? -9.360 -4.011 12.021 1.00 76.06 146 GLY A CA 1
ATOM 1067 C C . GLY A 1 146 ? -8.047 -4.720 11.664 1.00 76.06 146 GLY A C 1
ATOM 1068 O O . GLY A 1 146 ? -7.314 -4.260 10.792 1.00 76.06 146 GLY A O 1
ATOM 1069 N N . PHE A 1 147 ? -7.735 -5.839 12.323 1.00 80.19 147 PHE A N 1
ATOM 1070 C CA . PHE A 1 147 ? -6.515 -6.609 12.098 1.00 80.19 147 PHE A CA 1
ATOM 1071 C C . PHE A 1 147 ? -6.844 -8.095 11.986 1.00 80.19 147 PHE A C 1
ATOM 1073 O O . PHE A 1 147 ? -6.576 -8.870 12.896 1.00 80.19 147 PHE A O 1
ATOM 1080 N N . ALA A 1 148 ? -7.463 -8.497 10.875 1.00 86.12 148 ALA A N 1
ATOM 1081 C CA . ALA A 1 148 ? -7.762 -9.901 10.624 1.00 86.12 148 ALA A CA 1
ATOM 1082 C C . ALA A 1 148 ? -6.465 -10.724 10.525 1.00 86.12 148 ALA A C 1
ATOM 1084 O O . ALA A 1 148 ? -5.536 -10.370 9.799 1.00 86.12 148 ALA A O 1
ATOM 1085 N N . LEU A 1 149 ? -6.403 -11.836 11.260 1.00 85.94 149 LEU A N 1
ATOM 1086 C CA . LEU A 1 149 ? -5.297 -12.779 11.142 1.00 85.94 149 LEU A CA 1
ATOM 1087 C C . LEU A 1 149 ? -5.511 -13.639 9.896 1.00 85.94 149 LEU A C 1
ATOM 1089 O O . LEU A 1 149 ? -6.439 -14.443 9.841 1.00 85.94 149 LEU A O 1
ATOM 1093 N N . GLU A 1 150 ? -4.637 -13.470 8.911 1.00 84.00 150 GLU A N 1
ATOM 1094 C CA . GLU A 1 150 ? -4.702 -14.169 7.629 1.00 84.00 150 GLU A CA 1
ATOM 1095 C C . GLU A 1 150 ? -3.485 -15.067 7.403 1.00 84.00 150 GLU A C 1
ATOM 1097 O O . GLU A 1 150 ? -2.409 -14.885 7.989 1.00 84.00 150 GLU A O 1
ATOM 1102 N N . GLY A 1 151 ? -3.655 -16.049 6.518 1.00 82.12 151 GLY A N 1
ATOM 1103 C CA . GLY A 1 151 ? -2.579 -16.952 6.137 1.00 82.12 151 GLY A CA 1
ATOM 1104 C C . GLY A 1 151 ? -2.005 -17.711 7.337 1.00 82.12 151 GLY A C 1
ATOM 1105 O O . GLY A 1 151 ? -2.762 -18.158 8.201 1.00 82.12 151 GLY A O 1
ATOM 1106 N N . PRO A 1 152 ? -0.669 -17.832 7.441 1.00 79.88 152 PRO A N 1
ATOM 1107 C CA . PRO A 1 152 ? -0.017 -18.483 8.579 1.00 79.88 152 PRO A CA 1
ATOM 1108 C C . PRO A 1 152 ? -0.322 -17.847 9.947 1.00 79.88 152 PRO A C 1
ATOM 1110 O O . PRO A 1 152 ? -0.170 -18.511 10.971 1.00 79.88 152 PRO A O 1
ATOM 1113 N N . HIS A 1 153 ? -0.759 -16.581 9.993 1.00 86.44 153 HIS A N 1
ATOM 1114 C CA . HIS A 1 153 ? -1.119 -15.920 11.250 1.00 86.44 153 HIS A CA 1
ATOM 1115 C C . HIS A 1 153 ? -2.476 -16.379 11.791 1.00 86.44 153 HIS A C 1
ATOM 1117 O O . HIS A 1 153 ? -2.702 -16.281 12.994 1.00 86.44 153 HIS A O 1
ATOM 1123 N N . ALA A 1 154 ? -3.362 -16.914 10.942 1.00 87.00 154 ALA A N 1
ATOM 1124 C CA . ALA A 1 154 ? -4.701 -17.352 11.345 1.00 87.00 154 ALA A CA 1
ATOM 1125 C C . ALA A 1 154 ? -4.674 -18.473 12.401 1.00 87.00 154 ALA A C 1
ATOM 1127 O O . ALA A 1 154 ? -5.603 -18.604 13.193 1.00 87.00 154 ALA A O 1
ATOM 1128 N N . THR A 1 155 ? -3.598 -19.265 12.435 1.00 84.94 155 THR A N 1
ATOM 1129 C CA . THR A 1 155 ? -3.391 -20.354 13.402 1.00 84.94 155 THR A CA 1
ATOM 1130 C C . THR A 1 155 ? -2.370 -20.009 14.488 1.00 84.94 155 THR A C 1
ATOM 1132 O O . THR A 1 155 ? -1.946 -20.894 15.232 1.00 84.94 155 THR A O 1
ATOM 1135 N N . ALA A 1 156 ? -1.912 -18.757 14.567 1.00 86.88 156 ALA A N 1
ATOM 1136 C CA . ALA A 1 156 ? -0.929 -18.352 15.564 1.00 86.88 156 ALA A CA 1
ATOM 1137 C C . ALA A 1 156 ? -1.514 -18.454 16.981 1.00 86.88 156 ALA A C 1
ATOM 1139 O O . ALA A 1 156 ? -2.647 -18.048 17.243 1.00 86.88 156 ALA A O 1
ATOM 1140 N N . ALA A 1 157 ? -0.727 -18.982 17.920 1.00 88.50 157 ALA A N 1
ATOM 1141 C CA . ALA A 1 157 ? -1.125 -19.017 19.321 1.00 88.50 157 ALA A CA 1
ATOM 1142 C C . ALA A 1 157 ? -1.166 -17.591 19.892 1.00 88.50 157 ALA A C 1
ATOM 1144 O O . ALA A 1 157 ? -0.237 -16.818 19.687 1.00 88.50 157 ALA A O 1
ATOM 1145 N N . CYS A 1 158 ? -2.174 -17.251 20.700 1.00 85.19 158 CYS A N 1
ATOM 1146 C CA . CYS A 1 158 ? -2.339 -15.893 21.243 1.00 85.19 158 CYS A CA 1
ATOM 1147 C C . CYS A 1 158 ? -1.068 -15.372 21.945 1.00 85.19 158 CYS A C 1
ATOM 1149 O O . CYS A 1 158 ? -0.706 -14.197 21.842 1.00 85.19 158 CYS A O 1
ATOM 1151 N N . ALA A 1 159 ? -0.365 -16.272 22.640 1.00 87.81 159 ALA A N 1
ATOM 1152 C CA . ALA A 1 159 ? 0.864 -15.972 23.362 1.00 87.81 159 ALA A CA 1
ATOM 1153 C C . ALA A 1 159 ? 2.006 -15.480 22.456 1.00 87.81 159 ALA A C 1
ATOM 1155 O O . ALA A 1 159 ? 2.798 -14.656 22.906 1.00 87.81 159 ALA A O 1
ATOM 1156 N N . SER A 1 160 ? 2.077 -15.907 21.187 1.00 86.94 160 SER A N 1
ATOM 1157 C CA . SER A 1 160 ? 3.165 -15.498 20.286 1.00 86.94 160 SER A CA 1
ATOM 1158 C C . SER A 1 160 ? 3.135 -14.008 19.946 1.00 86.94 160 SER A C 1
ATOM 1160 O O . SER A 1 160 ? 4.160 -13.459 19.553 1.00 86.94 160 SER A O 1
ATOM 1162 N N . CYS A 1 161 ? 1.982 -13.350 20.108 1.00 86.19 161 CYS A N 1
ATOM 1163 C CA . CYS A 1 161 ? 1.811 -11.924 19.830 1.00 86.19 161 CYS A CA 1
ATOM 1164 C C . CYS A 1 161 ? 1.539 -11.104 21.095 1.00 86.19 161 CYS A C 1
ATOM 1166 O O . CYS A 1 161 ? 2.102 -10.026 21.253 1.00 86.19 161 CYS A O 1
ATOM 1168 N N . HIS A 1 162 ? 0.712 -11.600 22.020 1.00 85.69 162 HIS A N 1
ATOM 1169 C CA . HIS A 1 162 ? 0.258 -10.811 23.174 1.00 85.69 162 HIS A CA 1
ATOM 1170 C C . HIS A 1 162 ? 1.156 -10.908 24.419 1.00 85.69 162 HIS A C 1
ATOM 1172 O O . HIS A 1 162 ? 0.954 -10.150 25.377 1.00 85.69 162 HIS A O 1
ATOM 1178 N N . GLN A 1 163 ? 2.172 -11.779 24.417 1.00 88.88 163 GLN A N 1
ATOM 1179 C CA . GLN A 1 163 ? 3.151 -11.889 25.504 1.00 88.88 163 GLN A CA 1
ATOM 1180 C C . GLN A 1 163 ? 4.504 -11.255 25.144 1.00 88.88 163 GLN A C 1
ATOM 1182 O O . GLN A 1 163 ? 4.813 -10.972 23.986 1.00 88.88 163 GLN A O 1
ATOM 1187 N N . GLY A 1 164 ? 5.311 -10.996 26.176 1.00 89.62 164 GLY A N 1
ATOM 1188 C CA . GLY A 1 164 ? 6.667 -10.470 26.028 1.00 89.62 164 GLY A CA 1
ATOM 1189 C C . GLY A 1 164 ? 6.745 -9.054 25.428 1.00 89.62 164 GLY A C 1
ATOM 1190 O O . GLY A 1 164 ? 5.781 -8.282 25.508 1.00 89.62 164 GLY A O 1
ATOM 1191 N N . PRO A 1 165 ? 7.899 -8.700 24.827 1.00 88.19 165 PRO A N 1
ATOM 1192 C CA . PRO A 1 165 ? 8.137 -7.377 24.248 1.00 88.19 165 PRO A CA 1
ATOM 1193 C C . PRO A 1 165 ? 7.174 -7.020 23.112 1.00 88.19 165 PRO A C 1
ATOM 1195 O O . PRO A 1 165 ? 6.791 -5.859 22.975 1.00 88.19 165 PRO A O 1
ATOM 1198 N N . LEU A 1 166 ? 6.756 -8.003 22.304 1.00 85.00 166 LEU A N 1
ATOM 1199 C CA . LEU A 1 166 ? 5.794 -7.771 21.226 1.00 85.00 166 LEU A CA 1
ATOM 1200 C C . LEU A 1 166 ? 4.416 -7.405 21.791 1.00 85.00 166 LEU A C 1
ATOM 1202 O O . LEU A 1 166 ? 3.852 -6.380 21.412 1.00 85.00 166 LEU A O 1
ATOM 1206 N N . GLY A 1 167 ? 3.933 -8.159 22.780 1.00 86.06 167 GLY A N 1
ATOM 1207 C CA . GLY A 1 167 ? 2.673 -7.852 23.452 1.00 86.06 167 GLY A CA 1
ATOM 1208 C C . GLY A 1 167 ? 2.667 -6.474 24.109 1.00 86.06 167 GLY A C 1
ATOM 1209 O O . GLY A 1 167 ? 1.646 -5.788 24.103 1.00 86.06 167 GLY A O 1
ATOM 1210 N N . GLN A 1 168 ? 3.810 -6.034 24.642 1.00 84.31 168 GLN A N 1
ATOM 1211 C CA . GLN A 1 168 ? 3.959 -4.674 25.154 1.00 84.31 168 GLN A CA 1
ATOM 1212 C C . GLN A 1 168 ? 3.807 -3.626 24.045 1.00 84.31 168 GLN A C 1
ATOM 1214 O O . GLN A 1 168 ? 3.004 -2.709 24.204 1.00 84.31 168 GLN A O 1
ATOM 1219 N N . LYS A 1 169 ? 4.508 -3.778 22.914 1.00 82.75 169 LYS A N 1
ATOM 1220 C CA . LYS A 1 169 ? 4.396 -2.851 21.772 1.00 82.75 169 LYS A CA 1
ATOM 1221 C C . LYS A 1 169 ? 2.958 -2.742 21.253 1.00 82.75 169 LYS A C 1
ATOM 1223 O O . LYS A 1 169 ? 2.513 -1.639 20.944 1.00 82.75 169 LYS A O 1
ATOM 1228 N N . LEU A 1 170 ? 2.231 -3.861 21.198 1.00 79.75 170 LEU A N 1
ATOM 1229 C CA . LEU A 1 170 ? 0.824 -3.880 20.785 1.00 79.75 170 LEU A CA 1
ATOM 1230 C C . LEU A 1 170 ? -0.068 -3.112 21.774 1.00 79.75 170 LEU A C 1
ATOM 1232 O O . LEU A 1 170 ? -0.890 -2.305 21.351 1.00 79.75 170 LEU A O 1
ATOM 1236 N N . ARG A 1 171 ? 0.138 -3.277 23.090 1.00 76.81 171 ARG A N 1
ATOM 1237 C CA . ARG A 1 171 ? -0.589 -2.506 24.123 1.00 76.81 171 ARG A CA 1
ATOM 1238 C C . ARG A 1 171 ? -0.263 -1.012 24.107 1.00 76.81 171 ARG A C 1
ATOM 1240 O O . ARG A 1 171 ? -1.082 -0.200 24.526 1.00 76.81 171 ARG A O 1
ATOM 1247 N N . GLU A 1 172 ? 0.938 -0.644 23.677 1.00 78.81 172 GLU A N 1
ATOM 1248 C CA . GLU A 1 172 ? 1.367 0.750 23.501 1.00 78.81 172 GLU A CA 1
ATOM 1249 C C . GLU A 1 172 ? 0.794 1.396 22.230 1.00 78.81 172 GLU A C 1
ATOM 1251 O O . GLU A 1 172 ? 1.094 2.554 21.958 1.00 78.81 172 GLU A O 1
ATOM 1256 N N . GLY A 1 173 ? -0.017 0.676 21.445 1.00 69.56 173 GLY A N 1
ATOM 1257 C CA . GLY A 1 173 ? -0.642 1.227 20.247 1.00 69.56 173 GLY A CA 1
ATOM 1258 C C . GLY A 1 173 ? 0.341 1.471 19.105 1.00 69.56 173 GLY A C 1
ATOM 1259 O O . GLY A 1 173 ? 0.054 2.271 18.221 1.00 69.56 173 GLY A O 1
ATOM 1260 N N . LYS A 1 174 ? 1.486 0.768 19.061 1.00 68.56 174 LYS A N 1
ATOM 1261 C CA . LYS A 1 174 ? 2.485 0.899 17.975 1.00 68.56 174 LYS A CA 1
ATOM 1262 C C . LYS A 1 174 ? 2.023 0.336 16.619 1.00 68.56 174 LYS A C 1
ATOM 1264 O O . LYS A 1 174 ? 2.843 0.096 15.737 1.00 68.56 174 LYS A O 1
ATOM 1269 N N . GLY A 1 175 ? 0.715 0.150 16.450 1.00 72.75 175 GLY A N 1
ATOM 1270 C CA . GLY A 1 175 ? 0.079 -0.345 15.239 1.00 72.75 175 GLY A CA 1
ATOM 1271 C C . GLY A 1 175 ? 0.384 -1.810 14.937 1.00 72.75 175 GLY A C 1
ATOM 1272 O O . GLY A 1 175 ? 1.187 -2.471 15.596 1.00 72.75 175 GLY A O 1
ATOM 1273 N N . SER A 1 176 ? -0.272 -2.309 13.897 1.00 76.12 176 SER A N 1
ATOM 1274 C CA . SER A 1 176 ? -0.195 -3.690 13.418 1.00 76.12 176 SER A CA 1
ATOM 1275 C C . SER A 1 176 ? 0.552 -3.817 12.083 1.00 76.12 176 SER A C 1
ATOM 1277 O O . SER A 1 176 ? 0.375 -4.782 11.341 1.00 76.12 176 SER A O 1
ATOM 1279 N N . ALA A 1 177 ? 1.404 -2.837 11.762 1.00 81.94 177 ALA A N 1
ATOM 1280 C CA . ALA A 1 177 ? 2.241 -2.886 10.571 1.00 81.94 177 ALA A CA 1
ATOM 1281 C C . ALA A 1 177 ? 3.153 -4.123 10.596 1.00 81.94 177 ALA A C 1
ATOM 1283 O O . ALA A 1 177 ? 3.648 -4.521 11.652 1.00 81.94 177 ALA A O 1
ATOM 1284 N N . CYS A 1 178 ? 3.445 -4.692 9.421 1.00 82.44 178 CYS A N 1
ATOM 1285 C CA . CYS A 1 178 ? 4.307 -5.874 9.296 1.00 82.44 178 CYS A CA 1
ATOM 1286 C C . CYS A 1 178 ? 5.649 -5.686 10.027 1.00 82.44 178 CYS A C 1
ATOM 1288 O O . CYS A 1 178 ? 6.146 -6.608 10.669 1.00 82.44 178 CYS A O 1
ATOM 1290 N N . THR A 1 179 ? 6.199 -4.468 9.977 1.00 82.62 179 THR A N 1
ATOM 1291 C CA . THR A 1 179 ? 7.482 -4.080 10.581 1.00 82.62 179 THR A CA 1
ATOM 1292 C C . THR A 1 179 ? 7.459 -3.963 12.104 1.00 82.62 179 THR A C 1
ATOM 1294 O O . THR A 1 179 ? 8.515 -3.937 12.735 1.00 82.62 179 THR A O 1
ATOM 1297 N N . THR A 1 180 ? 6.277 -3.922 12.723 1.00 81.94 180 THR A N 1
ATOM 1298 C CA . THR A 1 180 ? 6.148 -3.975 14.185 1.00 81.94 180 THR A CA 1
ATOM 1299 C C . THR A 1 180 ? 6.639 -5.322 14.723 1.00 81.94 180 THR A C 1
ATOM 1301 O O . THR A 1 180 ? 7.236 -5.376 15.806 1.00 81.94 180 THR A O 1
ATOM 1304 N N . CYS A 1 181 ? 6.420 -6.391 13.948 1.00 82.44 181 CYS A N 1
ATOM 1305 C CA . CYS A 1 181 ? 6.734 -7.773 14.309 1.00 82.44 181 CYS A CA 1
ATOM 1306 C C . CYS A 1 181 ? 7.935 -8.331 13.534 1.00 82.44 181 CYS A C 1
ATOM 1308 O O . CYS A 1 181 ? 8.753 -9.048 14.107 1.00 82.44 181 CYS A O 1
ATOM 1310 N N . HIS A 1 182 ? 8.039 -8.020 12.241 1.00 82.81 182 HIS A N 1
ATOM 1311 C CA . HIS A 1 182 ? 9.051 -8.564 11.342 1.00 82.81 182 HIS A CA 1
ATOM 1312 C C . HIS A 1 182 ? 10.130 -7.536 11.020 1.00 82.81 182 HIS A C 1
ATOM 1314 O O . HIS A 1 182 ? 9.844 -6.387 10.693 1.00 82.81 182 HIS A O 1
ATOM 1320 N N . GLU A 1 183 ? 11.386 -7.965 11.038 1.00 79.19 183 GLU A N 1
ATOM 1321 C CA . GLU A 1 183 ? 12.483 -7.144 10.541 1.00 79.19 183 GLU A CA 1
ATOM 1322 C C . GLU A 1 183 ? 12.475 -7.135 9.005 1.00 79.19 183 GLU A C 1
ATOM 1324 O O . GLU A 1 183 ? 12.506 -8.186 8.360 1.00 79.19 183 GLU A O 1
ATOM 1329 N N . ALA A 1 184 ? 12.399 -5.945 8.404 1.00 74.44 184 ALA A N 1
ATOM 1330 C CA . ALA A 1 184 ? 12.397 -5.802 6.954 1.00 74.44 184 ALA A CA 1
ATOM 1331 C C . ALA A 1 184 ? 13.815 -5.968 6.395 1.00 74.44 184 ALA A C 1
ATOM 1333 O O . ALA A 1 184 ? 14.690 -5.138 6.629 1.00 74.44 184 ALA A O 1
ATOM 1334 N N . THR A 1 185 ? 14.027 -7.011 5.592 1.00 69.94 185 THR A N 1
ATOM 1335 C CA . THR A 1 185 ? 15.326 -7.280 4.954 1.00 69.94 185 THR A CA 1
ATOM 1336 C C . THR A 1 185 ? 15.565 -6.467 3.678 1.00 69.94 185 THR A C 1
ATOM 1338 O O . THR A 1 185 ? 16.704 -6.369 3.233 1.00 69.94 185 THR A O 1
ATOM 1341 N N . HIS A 1 186 ? 14.514 -5.880 3.091 1.00 70.44 186 HIS A N 1
ATOM 1342 C CA . HIS A 1 186 ? 14.560 -5.116 1.832 1.00 70.44 186 HIS A CA 1
ATOM 1343 C C . HIS A 1 186 ? 14.141 -3.653 2.057 1.00 70.44 186 HIS A C 1
ATOM 1345 O O . HIS A 1 186 ? 13.153 -3.171 1.502 1.00 70.44 186 HIS A O 1
ATOM 1351 N N . GLY A 1 187 ? 14.861 -2.936 2.928 1.00 66.56 187 GLY A N 1
ATOM 1352 C CA . GLY A 1 187 ? 14.526 -1.552 3.315 1.00 66.56 187 GLY A CA 1
ATOM 1353 C C . GLY A 1 187 ? 14.502 -0.531 2.163 1.00 66.56 187 GLY A C 1
ATOM 1354 O O . GLY A 1 187 ? 14.128 0.620 2.362 1.00 66.56 187 GLY A O 1
ATOM 1355 N N . ASP A 1 188 ? 14.909 -0.941 0.968 1.00 69.06 188 ASP A N 1
ATOM 1356 C CA . ASP A 1 188 ? 14.897 -0.215 -0.296 1.00 69.06 188 ASP A CA 1
ATOM 1357 C C . ASP A 1 188 ? 13.567 -0.289 -1.067 1.00 69.06 188 ASP A C 1
ATOM 1359 O O . ASP A 1 188 ? 13.286 0.616 -1.852 1.00 69.06 188 ASP A O 1
ATOM 1363 N N . ILE A 1 189 ? 12.735 -1.307 -0.823 1.00 67.56 189 ILE A N 1
ATOM 1364 C CA . ILE A 1 189 ? 11.512 -1.589 -1.606 1.00 67.56 189 ILE A CA 1
ATOM 1365 C C . ILE A 1 189 ? 10.239 -1.036 -0.920 1.00 67.56 189 ILE A C 1
ATOM 1367 O O . ILE A 1 189 ? 9.162 -1.000 -1.509 1.00 67.56 189 ILE A O 1
ATOM 1371 N N . GLY A 1 190 ? 10.362 -0.503 0.299 1.00 72.56 190 GLY A N 1
ATOM 1372 C CA . GLY A 1 190 ? 9.258 0.113 1.047 1.00 72.56 190 GLY A CA 1
ATOM 1373 C C . GLY A 1 190 ? 8.485 -0.868 1.938 1.00 72.56 190 GLY A C 1
ATOM 1374 O O . GLY A 1 190 ? 8.960 -1.959 2.246 1.00 72.56 190 GLY A O 1
ATOM 1375 N N . SER A 1 191 ? 7.304 -0.453 2.412 1.00 75.56 191 SER A N 1
ATOM 1376 C CA . SER A 1 191 ? 6.504 -1.167 3.428 1.00 75.56 191 SER A CA 1
ATOM 1377 C C . SER A 1 191 ? 5.279 -1.910 2.883 1.00 75.56 191 SER A C 1
ATOM 1379 O O . SER A 1 191 ? 4.545 -2.519 3.662 1.00 75.56 191 SER A O 1
ATOM 1381 N N . ALA A 1 192 ? 5.060 -1.904 1.565 1.00 78.12 192 ALA A N 1
ATOM 1382 C CA . ALA A 1 192 ? 3.984 -2.644 0.903 1.00 78.12 192 ALA A CA 1
ATOM 1383 C C . ALA A 1 192 ? 4.344 -4.137 0.765 1.00 78.12 192 ALA A C 1
ATOM 1385 O O . ALA A 1 192 ? 4.466 -4.687 -0.326 1.00 78.12 192 ALA A O 1
ATOM 1386 N N . CYS A 1 193 ? 4.584 -4.806 1.898 1.00 79.69 193 CYS A N 1
ATOM 1387 C CA . CYS A 1 193 ? 5.108 -6.171 1.923 1.00 79.69 193 CYS A CA 1
ATOM 1388 C C . CYS A 1 193 ? 4.202 -7.161 1.177 1.00 79.69 193 CYS A C 1
ATOM 1390 O O . CYS A 1 193 ? 4.712 -8.077 0.540 1.00 79.69 193 CYS A O 1
ATOM 1392 N N . GLN A 1 194 ? 2.882 -6.969 1.249 1.00 78.12 194 GLN A N 1
ATOM 1393 C CA . GLN A 1 194 ? 1.870 -7.896 0.733 1.00 78.12 194 GLN A CA 1
ATOM 1394 C C . GLN A 1 194 ? 1.827 -7.976 -0.800 1.00 78.12 194 GLN A C 1
ATOM 1396 O O . GLN A 1 194 ? 1.454 -9.023 -1.325 1.00 78.12 194 GLN A O 1
ATOM 1401 N N . ASP A 1 195 ? 2.300 -6.947 -1.509 1.00 76.06 195 ASP A N 1
ATOM 1402 C CA . ASP A 1 195 ? 2.401 -6.956 -2.977 1.00 76.06 195 ASP A CA 1
ATOM 1403 C C . ASP A 1 195 ? 3.361 -8.051 -3.471 1.00 76.06 195 ASP A C 1
ATOM 1405 O O . ASP A 1 195 ? 3.217 -8.590 -4.568 1.00 76.06 195 ASP A O 1
ATOM 1409 N N . CYS A 1 196 ? 4.353 -8.396 -2.640 1.00 74.56 196 CYS A N 1
ATOM 1410 C CA . CYS A 1 196 ? 5.369 -9.406 -2.937 1.00 74.56 196 CYS A CA 1
ATOM 1411 C C . CYS A 1 196 ? 5.268 -10.652 -2.044 1.00 74.56 196 CYS A C 1
ATOM 1413 O O . CYS A 1 196 ? 5.636 -11.747 -2.469 1.00 74.56 196 CYS A O 1
ATOM 1415 N N . HIS A 1 197 ? 4.795 -10.488 -0.808 1.00 78.56 197 HIS A N 1
ATOM 1416 C CA . HIS A 1 197 ? 4.621 -11.529 0.202 1.00 78.56 197 HIS A CA 1
ATOM 1417 C C . HIS A 1 197 ? 3.128 -11.710 0.506 1.00 78.56 197 HIS A C 1
ATOM 1419 O O . HIS A 1 197 ? 2.671 -11.293 1.575 1.00 78.56 197 HIS A O 1
ATOM 1425 N N . PRO A 1 198 ? 2.352 -12.304 -0.418 1.00 77.06 198 PRO A N 1
ATOM 1426 C CA . PRO A 1 198 ? 0.937 -12.534 -0.179 1.00 77.06 198 PRO A CA 1
ATOM 1427 C C . PRO A 1 198 ? 0.749 -13.433 1.048 1.00 77.06 198 PRO A C 1
ATOM 1429 O O . PRO A 1 198 ? 1.545 -14.335 1.314 1.00 77.06 198 PRO A O 1
ATOM 1432 N N . LEU A 1 199 ? -0.320 -13.184 1.803 1.00 76.06 199 LEU A N 1
ATOM 1433 C CA . LEU A 1 199 ? -0.718 -14.022 2.941 1.00 76.06 199 LEU A CA 1
ATOM 1434 C C . LEU A 1 199 ? -1.541 -15.246 2.495 1.00 76.06 199 LEU A C 1
ATOM 1436 O O . LEU A 1 199 ? -1.947 -16.068 3.314 1.00 76.06 199 LEU A O 1
ATOM 1440 N N . THR A 1 200 ? -1.790 -15.392 1.194 1.00 73.62 200 THR A N 1
ATOM 1441 C CA . THR A 1 200 ? -2.599 -16.466 0.614 1.00 73.62 200 THR A CA 1
ATOM 1442 C C . THR A 1 200 ? -1.750 -17.686 0.246 1.00 73.62 200 THR A C 1
ATOM 1444 O O . THR A 1 200 ? -0.546 -17.601 0.043 1.00 73.62 200 THR A O 1
ATOM 1447 N N . GLY A 1 201 ? -2.366 -18.871 0.181 1.00 65.31 201 GLY A N 1
ATOM 1448 C CA . GLY A 1 201 ? -1.692 -20.079 -0.321 1.00 65.31 201 GLY A CA 1
ATOM 1449 C C . GLY A 1 201 ? -0.590 -20.659 0.579 1.00 65.31 201 GLY A C 1
ATOM 1450 O O . GLY A 1 201 ? 0.217 -21.454 0.105 1.00 65.31 201 GLY A O 1
ATOM 1451 N N . GLY A 1 202 ? -0.535 -20.281 1.863 1.00 62.97 202 GLY A N 1
ATOM 1452 C CA . GLY A 1 202 ? 0.455 -20.808 2.813 1.00 62.97 202 GLY A CA 1
ATOM 1453 C C . GLY A 1 202 ? 1.882 -20.303 2.573 1.00 62.97 202 GLY A C 1
ATOM 1454 O O . GLY A 1 202 ? 2.842 -20.896 3.069 1.00 62.97 202 GLY A O 1
ATOM 1455 N N . THR A 1 203 ? 2.047 -19.219 1.811 1.00 60.47 203 THR A N 1
ATOM 1456 C CA . THR A 1 203 ? 3.357 -18.620 1.573 1.00 60.47 203 THR A CA 1
ATOM 1457 C C . THR A 1 203 ? 3.898 -17.978 2.844 1.00 60.47 203 THR A C 1
ATOM 1459 O O . THR A 1 203 ? 3.222 -17.230 3.544 1.00 60.47 203 THR A O 1
ATOM 1462 N N . THR A 1 204 ? 5.159 -18.273 3.146 1.00 66.75 204 THR A N 1
ATOM 1463 C CA . THR A 1 204 ? 5.932 -17.572 4.174 1.00 66.75 204 THR A CA 1
ATOM 1464 C C . THR A 1 204 ? 6.868 -16.565 3.507 1.00 66.75 204 THR A C 1
ATOM 1466 O O . THR A 1 204 ? 7.154 -16.676 2.312 1.00 66.75 204 THR A O 1
ATOM 1469 N N . PHE A 1 205 ? 7.434 -15.628 4.274 1.00 70.94 205 PHE A N 1
ATOM 1470 C CA . PHE A 1 205 ? 8.522 -14.767 3.784 1.00 70.94 205 PHE A CA 1
ATOM 1471 C C . PHE A 1 205 ? 9.688 -15.572 3.172 1.00 70.94 205 PHE A C 1
ATOM 1473 O O . PHE A 1 205 ? 10.353 -15.092 2.256 1.00 70.94 205 PHE A O 1
ATOM 1480 N N . ALA A 1 206 ? 9.910 -16.812 3.632 1.00 62.00 206 ALA A N 1
ATOM 1481 C CA . ALA A 1 206 ? 10.912 -17.720 3.077 1.00 62.00 206 ALA A CA 1
ATOM 1482 C C . ALA A 1 206 ? 10.444 -18.408 1.781 1.00 62.00 206 ALA A C 1
ATOM 1484 O O . ALA A 1 206 ? 11.234 -18.533 0.845 1.00 62.00 206 ALA A O 1
ATOM 1485 N N . SER A 1 207 ? 9.172 -18.812 1.706 1.00 57.69 207 SER A N 1
ATOM 1486 C CA . SER A 1 207 ? 8.574 -19.480 0.536 1.00 57.69 207 SER A CA 1
ATOM 1487 C C . SER A 1 207 ? 8.326 -18.523 -0.634 1.00 57.69 207 SER A C 1
ATOM 1489 O O . SER A 1 207 ? 8.286 -18.959 -1.776 1.00 57.69 207 SER A O 1
ATOM 1491 N N . ALA A 1 208 ? 8.215 -17.218 -0.363 1.00 55.47 208 ALA A N 1
ATOM 1492 C CA . ALA A 1 208 ? 8.078 -16.176 -1.380 1.00 55.47 208 ALA A CA 1
ATOM 1493 C C . ALA A 1 208 ? 9.339 -15.989 -2.254 1.00 55.47 208 ALA A C 1
ATOM 1495 O O . ALA A 1 208 ? 9.298 -15.278 -3.260 1.00 55.47 208 ALA A O 1
ATOM 1496 N N . ARG A 1 209 ? 10.471 -16.629 -1.912 1.00 52.28 209 ARG A N 1
ATOM 1497 C CA . ARG A 1 209 ? 11.651 -16.693 -2.788 1.00 52.28 209 ARG A CA 1
ATOM 1498 C C . ARG A 1 209 ? 11.342 -17.581 -3.996 1.00 52.28 209 ARG A C 1
ATOM 1500 O O . ARG A 1 209 ? 11.521 -18.791 -3.941 1.00 52.28 209 ARG A O 1
ATOM 1507 N N . GLY A 1 210 ? 10.899 -16.964 -5.088 1.00 50.44 210 GLY A N 1
ATOM 1508 C CA . GLY A 1 210 ? 10.609 -17.637 -6.359 1.00 50.44 210 GLY A CA 1
ATOM 1509 C C . GLY A 1 210 ? 9.135 -17.617 -6.764 1.00 50.44 210 GLY A C 1
ATOM 1510 O O . GLY A 1 210 ? 8.838 -17.817 -7.937 1.00 50.44 210 GLY A O 1
ATOM 1511 N N . THR A 1 211 ? 8.226 -17.287 -5.845 1.00 52.53 211 THR A N 1
ATOM 1512 C CA . THR A 1 211 ? 6.818 -16.975 -6.137 1.00 52.53 211 THR A CA 1
ATOM 1513 C C . THR A 1 211 ? 6.605 -15.472 -5.995 1.00 52.53 211 THR A C 1
ATOM 1515 O O . THR A 1 211 ? 5.846 -15.007 -5.146 1.00 52.53 211 THR A O 1
ATOM 1518 N N . HIS A 1 212 ? 7.338 -14.686 -6.781 1.00 57.28 212 HIS A N 1
ATOM 1519 C CA . HIS A 1 212 ? 7.071 -13.257 -6.895 1.00 57.28 212 HIS A CA 1
ATOM 1520 C C . HIS A 1 212 ? 5.736 -13.123 -7.629 1.00 57.28 212 HIS A C 1
ATOM 1522 O O . HIS A 1 212 ? 5.682 -13.259 -8.848 1.00 57.28 212 HIS A O 1
ATOM 1528 N N . VAL A 1 213 ? 4.647 -12.951 -6.880 1.00 59.38 213 VAL A N 1
ATOM 1529 C CA . VAL A 1 213 ? 3.307 -12.746 -7.457 1.00 59.38 213 VAL A CA 1
ATOM 1530 C C . VAL A 1 213 ? 3.199 -11.354 -8.099 1.00 59.38 213 VAL A C 1
ATOM 1532 O O . VAL A 1 213 ? 2.300 -11.107 -8.897 1.00 59.38 213 VAL A O 1
ATOM 1535 N N . PHE A 1 214 ? 4.164 -10.468 -7.830 1.00 71.81 214 PHE A N 1
ATOM 1536 C CA . PHE A 1 214 ? 4.289 -9.183 -8.503 1.00 71.81 214 PHE A CA 1
ATOM 1537 C C . PHE A 1 214 ? 4.665 -9.352 -9.985 1.00 71.81 214 PHE A C 1
ATOM 1539 O O . PHE A 1 214 ? 5.797 -9.711 -10.326 1.00 71.81 214 PHE A O 1
ATOM 1546 N N . ASP A 1 215 ? 3.708 -9.069 -10.870 1.00 73.94 215 ASP A N 1
ATOM 1547 C CA . ASP A 1 215 ? 3.881 -9.137 -12.319 1.00 73.94 215 ASP A CA 1
ATOM 1548 C C . ASP A 1 215 ? 4.201 -7.756 -12.909 1.00 73.94 215 ASP A C 1
ATOM 1550 O O . ASP A 1 215 ? 3.333 -6.901 -13.063 1.00 73.9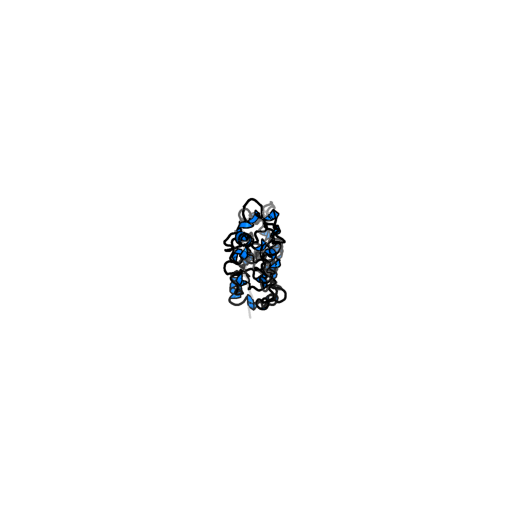4 215 ASP A O 1
ATOM 1554 N N . HIS A 1 216 ? 5.448 -7.548 -13.338 1.00 81.44 216 HIS A N 1
ATOM 1555 C CA . HIS A 1 216 ? 5.841 -6.312 -14.022 1.00 81.44 216 HIS A CA 1
ATOM 1556 C C . HIS A 1 216 ? 5.077 -6.053 -15.333 1.00 81.44 216 HIS A C 1
ATOM 1558 O O . HIS A 1 216 ? 5.103 -4.924 -15.823 1.00 81.44 216 HIS A O 1
ATOM 1564 N N . ARG A 1 217 ? 4.382 -7.044 -15.913 1.00 82.12 217 ARG A N 1
ATOM 1565 C CA . ARG A 1 217 ? 3.549 -6.853 -17.115 1.00 82.12 217 ARG A CA 1
ATOM 1566 C C . ARG A 1 217 ? 2.361 -5.926 -16.881 1.00 82.12 217 ARG A C 1
ATOM 1568 O O . ARG A 1 217 ? 1.842 -5.378 -17.846 1.00 82.12 217 ARG A O 1
ATOM 1575 N N . THR A 1 218 ? 1.938 -5.742 -15.634 1.00 81.00 218 THR A N 1
ATOM 1576 C CA . THR A 1 218 ? 0.870 -4.796 -15.280 1.00 81.00 218 THR A CA 1
ATOM 1577 C C . THR A 1 218 ? 1.402 -3.386 -15.020 1.00 81.00 218 THR A C 1
ATOM 1579 O O . THR A 1 218 ? 0.637 -2.490 -14.673 1.00 81.00 218 THR A O 1
ATOM 1582 N N . THR A 1 219 ? 2.711 -3.175 -15.172 1.00 80.25 219 THR A N 1
ATOM 1583 C CA . THR A 1 219 ? 3.377 -1.888 -14.956 1.00 80.25 219 THR A CA 1
ATOM 1584 C C . THR A 1 219 ? 3.745 -1.233 -16.287 1.00 80.25 219 THR A C 1
ATOM 1586 O O . THR A 1 219 ? 3.728 -1.870 -17.339 1.00 80.25 219 THR A O 1
ATOM 1589 N N . GLY A 1 220 ? 4.161 0.036 -16.247 1.00 78.62 220 GLY A N 1
ATOM 1590 C CA . GLY A 1 220 ? 4.711 0.735 -17.416 1.00 78.62 220 GLY A CA 1
ATOM 1591 C C . GLY A 1 220 ? 6.084 0.227 -17.881 1.00 78.62 220 GLY A C 1
ATOM 1592 O O . GLY A 1 220 ? 6.630 0.766 -18.839 1.00 78.62 220 GLY A O 1
ATOM 1593 N N . PHE A 1 221 ? 6.662 -0.776 -17.210 1.00 83.62 221 PHE A N 1
ATOM 1594 C CA . PHE A 1 221 ? 7.941 -1.379 -17.576 1.00 83.62 221 PHE A CA 1
ATOM 1595 C C . PHE A 1 221 ? 7.871 -2.909 -17.454 1.00 83.62 221 PHE A C 1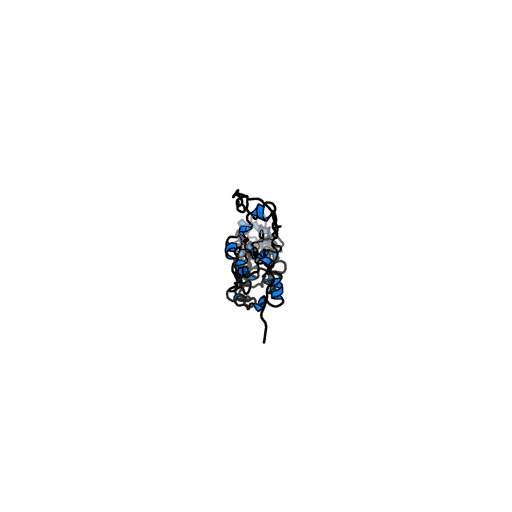
ATOM 1597 O O . PHE A 1 221 ? 8.332 -3.483 -16.460 1.00 83.62 221 PHE A O 1
ATOM 1604 N N . PRO A 1 222 ? 7.272 -3.594 -18.446 1.00 85.12 222 PRO A N 1
ATOM 1605 C CA . PRO A 1 222 ? 7.263 -5.048 -18.479 1.00 85.12 222 PRO A CA 1
ATOM 1606 C C . PRO A 1 222 ? 8.700 -5.578 -18.561 1.00 85.12 222 PRO A C 1
ATOM 1608 O O . PRO A 1 222 ? 9.450 -5.259 -19.485 1.00 85.12 222 PRO A O 1
ATOM 1611 N N . LEU A 1 223 ? 9.092 -6.416 -17.595 1.00 83.75 223 LEU A N 1
ATOM 1612 C CA . LEU A 1 223 ? 10.408 -7.055 -17.595 1.00 83.75 223 LEU A CA 1
ATOM 1613 C C . LEU A 1 223 ? 10.468 -8.130 -18.677 1.00 83.75 223 LEU A C 1
ATOM 1615 O O . LEU A 1 223 ? 10.179 -9.309 -18.458 1.00 83.75 223 LEU A O 1
ATOM 1619 N N . GLU A 1 224 ? 10.873 -7.715 -19.866 1.00 78.62 224 GLU A N 1
ATOM 1620 C CA . GLU A 1 224 ? 11.050 -8.609 -20.991 1.00 78.62 224 GLU A CA 1
ATOM 1621 C C . GLU A 1 224 ? 12.498 -9.083 -21.121 1.00 78.62 224 GLU A C 1
ATOM 1623 O O . GLU A 1 224 ? 13.469 -8.358 -20.883 1.00 78.62 224 GLU A O 1
ATOM 1628 N N . ARG A 1 225 ? 12.638 -10.334 -21.568 1.00 76.50 225 ARG A N 1
ATOM 1629 C CA . ARG A 1 225 ? 13.888 -10.889 -22.098 1.00 76.50 225 ARG A CA 1
ATOM 1630 C C . ARG A 1 225 ? 15.050 -10.741 -21.100 1.00 76.50 225 ARG A C 1
ATOM 1632 O O . ARG A 1 225 ? 14.995 -11.365 -20.043 1.00 76.50 225 ARG A O 1
ATOM 1639 N N . ARG A 1 226 ? 16.106 -9.965 -21.383 1.00 81.94 226 ARG A N 1
ATOM 1640 C CA . ARG A 1 226 ? 17.283 -9.880 -20.489 1.00 81.94 226 ARG A CA 1
ATOM 1641 C C . ARG A 1 226 ? 17.017 -9.102 -19.193 1.00 81.94 226 ARG A C 1
ATOM 1643 O O . ARG A 1 226 ? 17.668 -9.394 -18.188 1.00 81.94 226 ARG A O 1
ATOM 1650 N N . HIS A 1 227 ? 16.034 -8.198 -19.185 1.00 86.56 227 HIS A N 1
ATOM 1651 C CA . HIS A 1 227 ? 15.592 -7.496 -17.976 1.00 86.56 227 HIS A CA 1
ATOM 1652 C C . HIS A 1 227 ? 14.865 -8.433 -17.002 1.00 86.56 227 HIS A C 1
ATOM 1654 O O . HIS A 1 227 ? 15.013 -8.293 -15.794 1.00 86.56 227 HIS A O 1
ATOM 1660 N N . ARG A 1 228 ? 14.192 -9.477 -17.511 1.00 82.38 228 ARG A N 1
ATOM 1661 C CA . ARG A 1 228 ? 13.555 -10.523 -16.688 1.00 82.38 228 ARG A CA 1
ATOM 1662 C C . ARG A 1 228 ? 14.544 -11.325 -15.837 1.00 82.38 228 ARG A C 1
ATOM 1664 O O . ARG A 1 228 ? 14.160 -11.904 -14.830 1.00 82.38 228 ARG A O 1
ATOM 1671 N N . ALA A 1 229 ? 15.804 -11.390 -16.262 1.00 81.25 229 ALA A N 1
ATOM 1672 C CA . ALA A 1 229 ? 16.856 -12.118 -15.558 1.00 81.25 229 ALA A CA 1
ATOM 1673 C C . ALA A 1 229 ? 17.588 -11.264 -14.504 1.00 81.25 229 ALA A C 1
ATOM 1675 O O . ALA A 1 229 ? 18.504 -11.768 -13.853 1.00 81.25 229 ALA A O 1
ATOM 1676 N N . GLN A 1 230 ? 17.239 -9.980 -14.357 1.00 84.19 230 GLN A N 1
ATOM 1677 C CA . GLN A 1 230 ? 17.872 -9.102 -13.374 1.00 84.19 230 GLN A CA 1
ATOM 1678 C C . GLN A 1 230 ? 17.315 -9.348 -11.970 1.00 84.19 230 GLN A C 1
ATOM 1680 O O . GLN A 1 230 ? 16.182 -9.790 -11.793 1.00 84.19 230 GLN A O 1
ATOM 1685 N N . ARG A 1 231 ? 18.130 -9.057 -10.953 1.00 82.12 231 ARG A N 1
ATOM 1686 C CA . ARG A 1 231 ? 17.687 -9.080 -9.553 1.00 82.12 231 ARG A CA 1
ATOM 1687 C C . ARG A 1 231 ? 16.925 -7.790 -9.254 1.00 82.12 231 ARG A C 1
ATOM 1689 O O . ARG A 1 231 ? 17.289 -6.743 -9.777 1.00 82.12 231 ARG A O 1
ATOM 1696 N N . CYS A 1 232 ? 15.942 -7.833 -8.355 1.00 78.88 232 CYS A N 1
ATOM 1697 C CA . CYS A 1 232 ? 15.111 -6.665 -8.028 1.00 78.88 232 CYS A CA 1
ATOM 1698 C C . CYS A 1 232 ? 15.949 -5.433 -7.640 1.00 78.88 232 CYS A C 1
ATOM 1700 O O . CYS A 1 232 ? 15.752 -4.354 -8.193 1.00 78.88 232 CYS A O 1
ATOM 1702 N N . GLY A 1 233 ? 16.948 -5.621 -6.768 1.00 79.19 233 GLY A N 1
ATOM 1703 C CA . GLY A 1 233 ? 17.838 -4.547 -6.304 1.00 79.19 233 GLY A CA 1
ATOM 1704 C C . GLY A 1 233 ? 18.754 -3.948 -7.381 1.00 79.19 233 GLY A C 1
ATOM 1705 O O . GLY A 1 233 ? 19.368 -2.912 -7.147 1.00 79.19 233 GLY A O 1
ATOM 1706 N N . SER A 1 234 ? 18.847 -4.553 -8.573 1.00 81.88 234 SER A N 1
ATOM 1707 C CA . SER A 1 234 ? 19.542 -3.933 -9.710 1.00 81.88 234 SER A CA 1
ATOM 1708 C C . SER A 1 234 ? 18.816 -2.671 -10.188 1.00 81.88 234 SER A C 1
ATOM 1710 O O . SER A 1 234 ? 19.467 -1.714 -10.606 1.00 81.88 234 SER A O 1
ATOM 1712 N N . CYS A 1 235 ? 17.485 -2.650 -10.075 1.00 81.50 235 CYS A N 1
ATOM 1713 C CA . CYS A 1 235 ? 16.646 -1.515 -10.453 1.00 81.50 235 CYS A CA 1
ATOM 1714 C C . CYS A 1 235 ? 16.127 -0.769 -9.216 1.00 81.50 235 CYS A C 1
ATOM 1716 O O . CYS A 1 235 ? 16.299 0.444 -9.121 1.00 81.50 235 CYS A O 1
ATOM 1718 N N . HIS A 1 236 ? 15.546 -1.484 -8.249 1.00 81.75 236 HIS A N 1
ATOM 1719 C CA . HIS A 1 236 ? 14.970 -0.923 -7.022 1.00 81.75 236 HIS A CA 1
ATOM 1720 C C . HIS A 1 236 ? 16.052 -0.677 -5.972 1.00 81.75 236 HIS A C 1
ATOM 1722 O O . HIS A 1 236 ? 16.213 -1.444 -5.033 1.00 81.75 236 HIS A O 1
ATOM 1728 N N . GLN A 1 237 ? 16.839 0.375 -6.167 1.00 79.00 237 GLN A N 1
ATOM 1729 C CA . GLN A 1 237 ? 17.930 0.736 -5.265 1.00 79.00 237 GLN A CA 1
ATOM 1730 C C . GLN A 1 237 ? 17.410 1.531 -4.061 1.00 79.00 237 GLN A C 1
ATOM 1732 O O . GLN A 1 237 ? 16.381 2.208 -4.132 1.00 79.00 237 GLN A O 1
ATOM 1737 N N . LYS A 1 238 ? 18.164 1.524 -2.955 1.00 72.25 238 LYS A N 1
ATOM 1738 C CA . LYS A 1 238 ? 17.828 2.293 -1.748 1.00 72.25 238 LYS A CA 1
ATOM 1739 C C . LYS A 1 238 ? 17.595 3.773 -2.075 1.00 72.25 238 LYS A C 1
ATOM 1741 O O . LYS A 1 238 ? 18.462 4.435 -2.640 1.00 72.25 238 LYS A O 1
ATOM 1746 N N . GLY A 1 239 ? 16.426 4.289 -1.694 1.00 72.12 239 GLY A N 1
ATOM 1747 C CA . GLY A 1 239 ? 16.012 5.669 -1.976 1.00 72.12 239 GLY A CA 1
ATOM 1748 C C . GLY A 1 239 ? 15.447 5.896 -3.385 1.00 72.12 239 GLY A C 1
ATOM 1749 O O . GLY A 1 239 ? 15.068 7.019 -3.702 1.00 72.12 239 GLY A O 1
ATOM 1750 N N . LYS A 1 240 ? 15.355 4.850 -4.217 1.00 73.62 240 LYS A N 1
ATOM 1751 C CA . LYS A 1 240 ? 14.710 4.855 -5.539 1.00 73.62 240 LYS A CA 1
ATOM 1752 C C . LYS A 1 240 ? 13.764 3.649 -5.689 1.00 73.62 240 LYS A C 1
ATOM 1754 O O . LYS A 1 240 ? 13.984 2.803 -6.557 1.00 73.62 240 LYS A O 1
ATOM 1759 N N . PRO A 1 241 ? 12.706 3.556 -4.860 1.00 69.31 241 PRO A N 1
ATOM 1760 C CA . PRO A 1 241 ? 11.758 2.439 -4.910 1.00 69.31 241 PRO A CA 1
ATOM 1761 C C . PRO A 1 241 ? 10.983 2.382 -6.234 1.00 69.31 241 PRO A C 1
ATOM 1763 O O . PRO A 1 241 ? 10.548 1.308 -6.635 1.00 69.31 241 PRO A O 1
ATOM 1766 N N . THR A 1 242 ? 10.861 3.511 -6.938 1.00 78.69 242 THR A N 1
ATOM 1767 C CA . THR A 1 242 ? 10.289 3.625 -8.287 1.00 78.69 242 THR A CA 1
ATOM 1768 C C . THR A 1 242 ? 11.379 4.061 -9.274 1.00 78.69 242 THR A C 1
ATOM 1770 O O . THR A 1 242 ? 11.634 5.263 -9.414 1.00 78.69 242 THR A O 1
ATOM 1773 N N . PRO A 1 243 ? 12.078 3.115 -9.922 1.00 82.94 243 PRO A N 1
ATOM 1774 C CA . PRO A 1 243 ? 13.137 3.431 -10.873 1.00 82.94 243 PRO A CA 1
ATOM 1775 C C . PRO A 1 243 ? 12.578 4.131 -12.114 1.00 82.94 243 PRO A C 1
ATOM 1777 O O . PRO A 1 243 ? 11.455 3.865 -12.539 1.00 82.94 243 PRO A O 1
ATOM 1780 N N . ASP A 1 244 ? 13.377 5.013 -12.713 1.00 85.56 244 ASP A N 1
ATOM 1781 C CA . ASP A 1 244 ? 13.039 5.643 -13.990 1.00 85.56 244 ASP A CA 1
ATOM 1782 C C . ASP A 1 244 ? 13.074 4.597 -15.111 1.00 85.56 244 ASP A C 1
ATOM 1784 O O . ASP A 1 244 ? 14.075 3.901 -15.295 1.00 85.56 244 ASP A O 1
ATOM 1788 N N . THR A 1 245 ? 11.980 4.500 -15.859 1.00 84.56 245 THR A N 1
ATOM 1789 C CA . THR A 1 245 ? 11.749 3.487 -16.893 1.00 84.56 245 THR A CA 1
ATOM 1790 C C . THR A 1 245 ? 12.338 3.858 -18.253 1.00 84.56 245 THR A C 1
ATOM 1792 O O . THR A 1 245 ? 12.324 3.039 -19.173 1.00 84.56 245 THR A O 1
ATOM 1795 N N . ARG A 1 246 ? 12.875 5.074 -18.410 1.00 86.88 246 ARG A N 1
ATOM 1796 C CA . ARG A 1 246 ? 13.545 5.500 -19.643 1.00 86.88 246 ARG A CA 1
ATOM 1797 C C . ARG A 1 246 ? 14.851 4.740 -19.815 1.00 86.88 246 ARG A C 1
ATOM 1799 O O . ARG A 1 246 ? 15.673 4.712 -18.906 1.00 86.88 246 ARG A O 1
ATOM 1806 N N . CYS A 1 247 ? 15.110 4.239 -21.021 1.00 86.62 247 CYS A N 1
ATOM 1807 C CA . CYS A 1 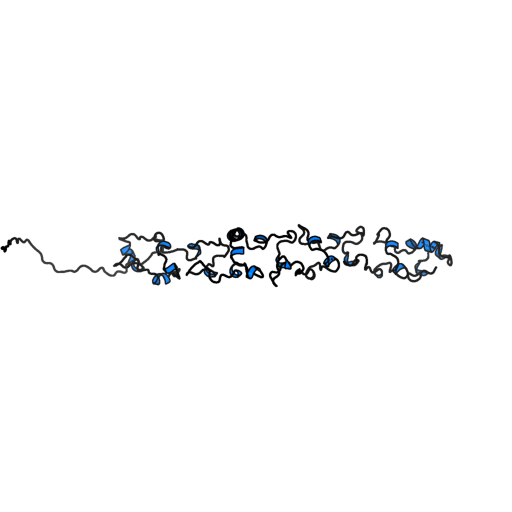247 ? 16.344 3.526 -21.367 1.00 86.62 247 CYS A CA 1
ATOM 1808 C C . CYS A 1 247 ? 17.612 4.275 -20.909 1.00 86.62 247 CYS A C 1
ATOM 1810 O O . CYS A 1 247 ? 18.517 3.684 -20.320 1.00 86.62 247 CYS A O 1
ATOM 1812 N N . ALA A 1 248 ? 17.639 5.595 -21.126 1.00 86.88 248 ALA A N 1
ATOM 1813 C CA . ALA A 1 248 ? 18.765 6.469 -20.799 1.00 86.88 248 ALA A CA 1
ATOM 1814 C C . ALA A 1 248 ? 19.016 6.660 -19.291 1.00 86.88 248 ALA A C 1
ATOM 1816 O O . ALA A 1 248 ? 20.065 7.177 -18.914 1.00 86.88 248 ALA A O 1
ATOM 1817 N N . SER A 1 249 ? 18.082 6.257 -18.420 1.00 85.12 249 SER A N 1
ATOM 1818 C CA . SER A 1 249 ? 18.278 6.316 -16.966 1.00 85.12 249 SER A CA 1
ATOM 1819 C C . SER A 1 249 ? 19.335 5.315 -16.485 1.00 85.12 249 SER A C 1
ATOM 1821 O O . SER A 1 249 ? 19.955 5.525 -15.442 1.00 85.12 249 SER A O 1
ATOM 1823 N N . CYS A 1 250 ? 19.547 4.242 -17.257 1.00 85.75 250 CYS A N 1
ATOM 1824 C CA . CYS A 1 250 ? 20.449 3.139 -16.933 1.00 85.75 250 CYS A CA 1
ATOM 1825 C C . CYS A 1 250 ? 21.484 2.868 -18.037 1.00 85.75 250 CYS A C 1
ATOM 1827 O O . CYS A 1 250 ? 22.613 2.483 -17.737 1.00 85.75 250 CYS A O 1
ATOM 1829 N N . HIS A 1 251 ? 21.130 3.071 -19.308 1.00 87.88 251 HIS A N 1
ATOM 1830 C CA . HIS A 1 251 ? 22.011 2.825 -20.446 1.00 87.88 251 HIS A CA 1
ATOM 1831 C C . HIS A 1 251 ? 22.575 4.128 -21.012 1.00 87.88 251 HIS A C 1
ATOM 1833 O O . HIS A 1 251 ? 21.836 5.030 -21.402 1.00 87.88 251 HIS A O 1
ATOM 1839 N N . PHE A 1 252 ? 23.901 4.206 -21.118 1.00 86.56 252 PHE A N 1
ATOM 1840 C CA . PHE A 1 252 ? 24.569 5.330 -21.767 1.00 86.56 252 PHE A CA 1
ATOM 1841 C C . PHE A 1 252 ? 24.460 5.230 -23.296 1.00 86.56 252 PHE A C 1
ATOM 1843 O O . PHE A 1 252 ? 24.698 4.168 -23.873 1.00 86.56 252 PHE A O 1
ATOM 1850 N N . SER A 1 253 ? 24.122 6.341 -23.958 1.00 86.06 253 SER A N 1
ATOM 1851 C CA . SER A 1 253 ? 24.012 6.394 -25.420 1.00 86.06 253 SER A CA 1
ATOM 1852 C C . SER A 1 253 ? 25.382 6.622 -26.069 1.00 86.06 253 SER A C 1
ATOM 1854 O O . SER A 1 253 ? 25.991 7.663 -25.820 1.00 86.06 253 SER A O 1
ATOM 1856 N N . PRO A 1 254 ? 25.851 5.726 -26.961 1.00 84.62 254 PRO A N 1
ATOM 1857 C CA . PRO A 1 254 ? 27.088 5.946 -27.710 1.00 84.62 254 PRO A CA 1
ATOM 1858 C C . PRO A 1 254 ? 26.932 6.984 -28.838 1.00 84.62 254 PRO A C 1
ATOM 1860 O O . PRO A 1 254 ? 27.917 7.426 -29.409 1.00 84.62 254 PRO A O 1
ATOM 1863 N N . HIS A 1 255 ? 25.715 7.438 -29.159 1.00 84.56 255 HIS A N 1
ATOM 1864 C CA . HIS A 1 255 ? 25.435 8.271 -30.341 1.00 84.56 255 HIS A CA 1
ATOM 1865 C C . HIS A 1 255 ? 25.849 9.750 -30.215 1.00 84.56 255 HIS A C 1
ATOM 1867 O O . HIS A 1 255 ? 25.388 10.586 -30.995 1.00 84.56 255 HIS A O 1
ATOM 1873 N N . ASN A 1 256 ? 26.676 10.107 -29.228 1.00 84.50 256 ASN A N 1
ATOM 1874 C CA . ASN A 1 256 ? 27.147 11.477 -28.981 1.00 84.50 256 ASN A CA 1
ATOM 1875 C C . ASN A 1 256 ? 26.011 12.525 -28.935 1.00 84.50 256 ASN A C 1
ATOM 1877 O O . ASN A 1 256 ? 26.165 13.642 -29.418 1.00 84.50 256 ASN A O 1
ATOM 1881 N N . GLY A 1 257 ? 24.837 12.147 -28.415 1.00 84.94 257 GLY A N 1
ATOM 1882 C CA . GLY A 1 257 ? 23.672 13.034 -28.294 1.00 84.94 257 GLY A CA 1
ATOM 1883 C C . GLY A 1 257 ? 22.904 13.328 -29.592 1.00 84.94 257 GLY A C 1
ATOM 1884 O O . GLY A 1 257 ? 21.945 14.090 -29.553 1.00 84.94 257 GLY A O 1
ATOM 1885 N N . GLN A 1 258 ? 23.261 12.717 -30.727 1.00 87.19 258 GLN A N 1
ATOM 1886 C CA . GLN A 1 258 ? 22.674 13.046 -32.038 1.00 87.19 258 GLN A CA 1
ATOM 1887 C C . GLN A 1 258 ? 21.240 12.538 -32.253 1.00 87.19 258 GLN A C 1
ATOM 1889 O O . GLN A 1 258 ? 20.534 13.073 -33.100 1.00 87.19 258 GLN A O 1
ATOM 1894 N N . LEU A 1 259 ? 20.817 11.495 -31.530 1.00 84.81 259 LEU A N 1
ATOM 1895 C CA . LEU A 1 259 ? 19.587 10.739 -31.830 1.00 84.81 259 LEU A CA 1
ATOM 1896 C C . LEU A 1 259 ? 18.504 10.836 -30.739 1.00 84.81 259 LEU A C 1
ATOM 1898 O O . LEU A 1 259 ? 17.527 10.092 -30.762 1.00 84.81 259 LEU A O 1
ATOM 1902 N N . GLY A 1 260 ? 18.661 11.744 -29.771 1.00 85.06 260 GLY A N 1
ATOM 1903 C CA . GLY A 1 260 ? 17.713 11.892 -28.662 1.00 85.06 260 GLY A CA 1
ATOM 1904 C C . GLY A 1 260 ? 17.649 10.668 -27.730 1.00 85.06 260 GLY A C 1
ATOM 1905 O O . GLY A 1 260 ? 18.590 9.879 -27.650 1.00 85.06 260 GLY A O 1
ATOM 1906 N N . GLY A 1 261 ? 16.549 10.550 -26.974 1.00 85.44 261 GLY A N 1
ATOM 1907 C CA . GLY A 1 261 ? 16.368 9.542 -25.913 1.00 85.44 261 GLY A CA 1
ATOM 1908 C C . GLY A 1 261 ? 15.380 8.408 -26.217 1.00 85.44 261 GLY A C 1
ATOM 1909 O O . GLY A 1 261 ? 15.186 7.553 -25.359 1.00 85.44 261 GLY A O 1
ATOM 1910 N N . GLN A 1 262 ? 14.760 8.400 -27.400 1.00 85.69 262 GLN A N 1
ATOM 1911 C CA . GLN A 1 262 ? 13.784 7.382 -27.824 1.00 85.69 262 GLN A CA 1
ATOM 1912 C C . GLN A 1 262 ? 14.522 6.187 -28.440 1.00 85.69 262 GLN A C 1
ATOM 1914 O O . GLN A 1 262 ? 14.507 5.968 -29.652 1.00 85.69 262 GLN A O 1
ATOM 1919 N N . CYS A 1 263 ? 15.267 5.463 -27.604 1.00 87.44 263 CYS A N 1
ATOM 1920 C CA . CYS A 1 263 ? 16.135 4.366 -28.034 1.00 87.44 263 CYS A CA 1
ATOM 1921 C C . CYS A 1 263 ? 15.355 3.264 -28.767 1.00 87.44 263 CYS A C 1
ATOM 1923 O O . CYS A 1 263 ? 15.872 2.669 -29.709 1.00 87.44 263 CYS A O 1
ATOM 1925 N N . GLU A 1 264 ? 14.115 3.030 -28.347 1.00 83.00 264 GLU A N 1
ATOM 1926 C CA . GLU A 1 264 ? 13.173 2.030 -28.844 1.00 83.00 264 GLU A CA 1
ATOM 1927 C C . GLU A 1 264 ? 12.763 2.217 -30.311 1.00 83.00 264 GLU A C 1
ATOM 1929 O O . GLU A 1 264 ? 12.329 1.256 -30.943 1.00 83.00 264 GLU A O 1
ATOM 1934 N N . ASN A 1 265 ? 12.970 3.409 -30.882 1.00 83.88 265 ASN A N 1
ATOM 1935 C CA . ASN A 1 265 ? 12.747 3.647 -32.310 1.00 83.88 265 ASN A CA 1
ATOM 1936 C C . ASN A 1 265 ? 13.745 2.874 -33.185 1.00 83.88 265 ASN A C 1
ATOM 1938 O O . ASN A 1 265 ? 13.443 2.577 -34.337 1.00 83.88 265 ASN A O 1
ATOM 1942 N N . CYS A 1 266 ? 14.923 2.551 -32.640 1.00 84.62 266 CYS A N 1
ATOM 1943 C CA . CYS A 1 266 ? 16.015 1.916 -33.376 1.00 84.62 266 CYS A CA 1
ATOM 1944 C C . CYS A 1 266 ? 16.489 0.610 -32.723 1.00 84.62 266 CYS A C 1
ATOM 1946 O O . CYS A 1 266 ? 16.864 -0.326 -33.425 1.00 84.62 266 CYS A O 1
ATOM 1948 N N . HIS A 1 267 ? 16.495 0.523 -31.393 1.00 87.00 267 HIS A N 1
ATOM 1949 C CA . HIS A 1 267 ? 17.033 -0.608 -30.642 1.00 87.00 267 HIS A CA 1
ATOM 1950 C C . HIS A 1 267 ? 15.928 -1.399 -29.952 1.00 87.00 267 HIS A C 1
ATOM 1952 O O . HIS A 1 267 ? 15.029 -0.839 -29.333 1.00 87.00 267 HIS A O 1
ATOM 1958 N N . ALA A 1 268 ? 16.053 -2.724 -29.974 1.00 83.56 268 ALA A N 1
ATOM 1959 C CA . ALA A 1 268 ? 15.246 -3.595 -29.134 1.00 83.56 268 ALA A CA 1
ATOM 1960 C C . ALA A 1 268 ? 16.005 -3.936 -27.840 1.00 83.56 268 ALA A C 1
ATOM 1962 O O . ALA A 1 268 ? 17.199 -4.249 -27.870 1.00 83.56 268 ALA A O 1
ATOM 1963 N N . ALA A 1 269 ? 15.302 -3.917 -26.703 1.00 79.50 269 ALA A N 1
ATOM 1964 C CA . ALA A 1 269 ? 15.879 -4.130 -25.371 1.00 79.50 269 ALA A CA 1
ATOM 1965 C C . ALA A 1 269 ? 16.569 -5.499 -25.176 1.00 79.50 269 ALA A C 1
ATOM 1967 O O . ALA A 1 269 ? 17.289 -5.702 -24.201 1.00 79.50 269 ALA A O 1
ATOM 1968 N N . ASP A 1 270 ? 16.360 -6.455 -26.079 1.00 78.62 270 ASP A N 1
ATOM 1969 C CA . ASP A 1 270 ? 16.991 -7.775 -26.063 1.00 78.62 270 ASP A CA 1
ATOM 1970 C C . ASP A 1 270 ? 18.204 -7.942 -26.945 1.00 78.62 270 ASP A C 1
ATOM 1972 O O . ASP A 1 270 ? 19.031 -8.817 -26.680 1.00 78.62 270 ASP A O 1
ATOM 1976 N N . ARG A 1 271 ? 18.298 -7.145 -28.003 1.00 79.12 271 ARG A N 1
ATOM 1977 C CA . ARG A 1 271 ? 19.394 -7.205 -28.960 1.00 79.12 271 ARG A CA 1
ATOM 1978 C C . ARG A 1 271 ? 19.730 -5.794 -29.395 1.00 79.12 271 ARG A C 1
ATOM 1980 O O . ARG A 1 271 ? 19.416 -5.385 -30.504 1.00 79.12 271 ARG A O 1
ATOM 1987 N N . TRP A 1 272 ? 20.425 -5.075 -28.520 1.00 81.69 272 TRP A N 1
ATOM 1988 C CA . TRP A 1 272 ? 20.828 -3.690 -28.770 1.00 81.69 272 TRP A CA 1
ATOM 1989 C C . TRP A 1 272 ? 21.674 -3.528 -30.038 1.00 81.69 272 TRP A C 1
ATOM 1991 O O . TRP A 1 272 ? 21.613 -2.500 -30.704 1.00 81.69 272 TRP A O 1
ATOM 2001 N N . SER A 1 273 ? 22.442 -4.560 -30.394 1.00 78.75 273 SER A N 1
ATOM 2002 C CA . SER A 1 273 ? 23.251 -4.594 -31.614 1.00 78.75 273 SER A CA 1
ATOM 2003 C C . SER A 1 273 ? 22.427 -4.741 -32.896 1.00 78.75 273 SER A C 1
ATOM 2005 O O . SER A 1 273 ? 22.954 -4.493 -33.975 1.00 78.75 273 SER A O 1
ATOM 2007 N N . LEU A 1 274 ? 21.164 -5.171 -32.805 1.00 80.31 274 LEU A N 1
ATOM 2008 C CA . LEU A 1 274 ? 20.262 -5.245 -33.947 1.00 80.31 274 LEU A CA 1
ATOM 2009 C C . LEU A 1 274 ? 19.491 -3.929 -34.043 1.00 80.31 274 LEU A C 1
ATOM 2011 O O . LEU A 1 274 ? 18.506 -3.717 -33.337 1.00 80.31 274 LEU A O 1
ATOM 2015 N N . VAL A 1 275 ? 19.963 -3.055 -34.925 1.00 83.50 275 VAL A N 1
ATOM 2016 C CA . VAL A 1 275 ? 19.310 -1.779 -35.211 1.00 83.50 275 VAL A CA 1
ATOM 2017 C C . VAL A 1 275 ? 18.218 -2.000 -36.249 1.00 83.50 275 VAL A C 1
ATOM 2019 O O . VAL A 1 275 ? 18.465 -2.559 -37.315 1.00 83.50 275 VAL A O 1
ATOM 2022 N N . ARG A 1 276 ? 17.002 -1.564 -35.936 1.00 77.62 276 ARG A N 1
ATOM 2023 C CA . ARG A 1 276 ? 15.862 -1.555 -36.851 1.00 77.62 276 ARG A CA 1
ATOM 2024 C C . ARG A 1 276 ? 15.632 -0.125 -37.308 1.00 77.62 276 ARG A C 1
ATOM 2026 O O . ARG A 1 276 ? 14.825 0.587 -36.729 1.00 77.62 276 ARG A O 1
ATOM 2033 N N . PHE A 1 277 ? 16.375 0.285 -38.326 1.00 82.19 277 PHE A N 1
ATOM 2034 C CA . PHE A 1 277 ? 16.180 1.566 -38.987 1.00 82.19 277 PHE A CA 1
ATOM 2035 C C . PHE A 1 277 ? 15.951 1.323 -40.472 1.00 82.19 277 PHE A C 1
ATOM 2037 O O . PHE A 1 277 ? 16.725 0.611 -41.113 1.00 82.19 277 PHE A O 1
ATOM 2044 N N . ASP A 1 278 ? 14.867 1.886 -40.992 1.00 84.75 278 ASP A N 1
ATOM 2045 C CA . ASP A 1 278 ? 14.525 1.773 -42.399 1.00 84.75 278 ASP A CA 1
ATOM 2046 C C . ASP A 1 278 ? 15.131 2.947 -43.175 1.00 84.75 278 ASP A C 1
ATOM 2048 O O . ASP A 1 278 ? 14.694 4.094 -43.052 1.00 84.75 278 ASP A O 1
ATOM 2052 N N . HIS A 1 279 ? 16.162 2.658 -43.969 1.00 88.25 279 HIS A N 1
ATOM 2053 C CA . HIS A 1 279 ? 16.817 3.663 -44.800 1.00 88.25 279 HIS A CA 1
ATOM 2054 C C . HIS A 1 279 ? 15.974 4.112 -45.998 1.00 88.25 279 HIS A C 1
ATOM 2056 O O . HIS A 1 279 ? 16.281 5.167 -46.557 1.00 88.25 279 HIS A O 1
ATOM 2062 N N . ASP A 1 280 ? 14.900 3.401 -46.358 1.00 89.19 280 ASP A N 1
ATOM 2063 C CA . ASP A 1 280 ? 13.950 3.874 -47.374 1.00 89.19 280 ASP A CA 1
ATOM 2064 C C . ASP A 1 280 ? 13.177 5.118 -46.904 1.00 89.19 280 ASP A C 1
ATOM 2066 O O . ASP A 1 280 ? 12.642 5.865 -47.722 1.00 89.19 280 ASP A O 1
ATOM 2070 N N . LEU A 1 281 ? 13.186 5.402 -45.597 1.00 86.50 281 LEU A N 1
ATOM 2071 C CA . LEU A 1 281 ? 12.658 6.642 -45.019 1.00 86.50 281 LEU A CA 1
ATOM 2072 C C . LEU A 1 281 ? 13.633 7.825 -45.131 1.00 86.50 281 LEU A C 1
ATOM 2074 O O . LEU A 1 281 ? 13.326 8.929 -44.680 1.00 86.50 281 LEU A O 1
ATOM 2078 N N . THR A 1 282 ? 14.822 7.608 -45.694 1.00 85.81 282 THR A N 1
ATOM 2079 C CA . THR A 1 282 ? 15.859 8.633 -45.840 1.00 85.81 282 THR A CA 1
ATOM 2080 C C . THR A 1 282 ? 16.083 9.007 -47.300 1.00 85.81 282 THR A C 1
ATOM 2082 O O . THR A 1 282 ? 15.623 8.341 -48.222 1.00 85.81 282 THR A O 1
ATOM 2085 N N . ALA A 1 283 ? 16.851 10.073 -47.525 1.00 84.12 283 ALA A N 1
ATOM 2086 C CA . ALA A 1 283 ? 17.248 10.493 -48.868 1.00 84.12 283 ALA A CA 1
ATOM 2087 C C . ALA A 1 283 ? 18.203 9.504 -49.573 1.00 84.12 283 ALA A C 1
ATOM 2089 O O . ALA A 1 283 ? 18.424 9.633 -50.775 1.00 84.12 283 ALA A O 1
ATOM 2090 N N . VAL A 1 284 ? 18.765 8.523 -48.852 1.00 81.88 284 VAL A N 1
ATOM 2091 C CA . VAL A 1 284 ? 19.663 7.498 -49.404 1.00 81.88 284 VAL A CA 1
ATOM 2092 C C . VAL A 1 284 ? 19.116 6.109 -49.055 1.00 81.88 284 VAL A C 1
ATOM 2094 O O . VAL A 1 284 ? 19.559 5.501 -48.077 1.00 81.88 284 VAL A O 1
ATOM 2097 N N . PRO A 1 285 ? 18.149 5.590 -49.834 1.00 87.94 285 PRO A N 1
ATOM 2098 C CA . PRO A 1 285 ? 17.694 4.215 -49.681 1.00 87.94 285 PRO A CA 1
ATOM 2099 C C . PRO A 1 285 ? 18.857 3.260 -49.960 1.00 87.94 285 PRO A C 1
ATOM 2101 O O . PRO A 1 285 ? 19.516 3.348 -51.003 1.00 87.94 285 PRO A O 1
ATOM 2104 N N . LEU A 1 286 ? 19.123 2.336 -49.036 1.00 88.69 286 LEU A N 1
ATOM 2105 C CA . LEU A 1 286 ? 20.193 1.359 -49.213 1.00 88.69 286 LEU A CA 1
ATOM 2106 C C . LEU A 1 286 ? 19.746 0.322 -50.244 1.00 88.69 286 LEU A C 1
ATOM 2108 O O . LEU A 1 286 ? 18.813 -0.439 -50.014 1.00 88.69 286 LEU A O 1
ATOM 2112 N N . ARG A 1 287 ? 20.421 0.286 -51.396 1.00 89.62 287 ARG A N 1
ATOM 2113 C CA . ARG A 1 287 ? 20.187 -0.703 -52.461 1.00 89.62 287 ARG A CA 1
ATOM 2114 C C . ARG A 1 287 ? 21.508 -1.307 -52.928 1.00 89.62 287 ARG A C 1
ATOM 2116 O O . ARG A 1 287 ? 22.581 -0.749 -52.689 1.00 89.62 287 ARG A O 1
ATOM 2123 N N . GLY A 1 288 ? 21.431 -2.468 -53.577 1.00 88.12 288 GLY A N 1
ATOM 2124 C CA . GLY A 1 288 ? 22.610 -3.218 -54.015 1.00 88.12 288 GLY A CA 1
ATOM 2125 C C . GLY A 1 288 ? 23.592 -3.486 -52.867 1.00 88.12 288 GLY A C 1
ATOM 2126 O O . GLY A 1 288 ? 23.189 -3.900 -51.780 1.00 88.12 288 GLY A O 1
ATOM 2127 N N . ALA A 1 289 ? 24.880 -3.221 -53.103 1.00 86.75 289 ALA A N 1
ATOM 2128 C CA . ALA A 1 289 ? 25.942 -3.431 -52.116 1.00 86.75 289 ALA A CA 1
ATOM 2129 C C . ALA A 1 289 ? 25.747 -2.612 -50.824 1.00 86.75 289 ALA A C 1
ATOM 2131 O O . ALA A 1 289 ? 26.092 -3.097 -49.751 1.00 86.75 289 ALA A O 1
ATOM 2132 N N . HIS A 1 290 ? 25.120 -1.431 -50.895 1.00 88.38 290 HIS A N 1
ATOM 2133 C CA . HIS A 1 290 ? 24.877 -0.586 -49.721 1.00 88.38 290 HIS A CA 1
ATOM 2134 C C . HIS A 1 290 ? 23.992 -1.258 -48.660 1.00 88.38 290 HIS A C 1
ATOM 2136 O O . HIS A 1 290 ? 24.104 -0.914 -47.490 1.00 88.38 290 HIS A O 1
ATOM 2142 N N . MET A 1 291 ? 23.155 -2.239 -49.031 1.00 88.25 291 MET A N 1
ATOM 2143 C CA . MET A 1 291 ? 22.301 -2.972 -48.079 1.00 88.25 291 MET A CA 1
ATOM 2144 C C . MET A 1 291 ? 23.088 -3.835 -47.090 1.00 88.25 291 MET A C 1
ATOM 2146 O O . MET A 1 291 ? 22.595 -4.133 -46.007 1.00 88.25 291 MET A O 1
ATOM 2150 N N . VAL A 1 292 ? 24.285 -4.279 -47.475 1.00 86.94 292 VAL A N 1
ATOM 2151 C CA . VAL A 1 292 ? 25.125 -5.178 -46.666 1.00 86.94 292 VAL A CA 1
ATOM 2152 C C . VAL A 1 292 ? 26.415 -4.507 -46.198 1.00 86.94 292 VAL A C 1
ATOM 2154 O O . VAL A 1 292 ? 27.226 -5.127 -45.511 1.00 86.94 292 VAL A O 1
ATOM 2157 N N . THR A 1 293 ? 26.607 -3.237 -46.552 1.00 87.94 293 THR A N 1
ATOM 2158 C CA . THR A 1 293 ? 27.735 -2.433 -46.092 1.00 87.94 293 THR A CA 1
ATOM 2159 C C . THR A 1 293 ? 27.589 -2.144 -44.593 1.00 87.94 293 THR A C 1
ATOM 2161 O O . THR A 1 293 ? 26.516 -1.725 -44.155 1.00 87.94 293 THR A O 1
ATOM 2164 N N . PRO A 1 294 ? 28.648 -2.326 -43.780 1.00 89.12 294 PRO A N 1
ATOM 2165 C CA . PRO A 1 294 ? 28.613 -1.961 -42.369 1.00 89.12 294 PRO A CA 1
ATOM 2166 C C . PRO A 1 294 ? 28.240 -0.489 -42.174 1.00 89.12 294 PRO A C 1
ATOM 2168 O O . PRO A 1 294 ? 28.775 0.383 -42.856 1.00 89.12 294 PRO A O 1
ATOM 2171 N N . CYS A 1 295 ? 27.393 -0.189 -41.185 1.00 86.56 295 CYS A N 1
ATOM 2172 C CA . CYS A 1 295 ? 26.926 1.180 -40.936 1.00 86.56 295 CYS A CA 1
ATOM 2173 C C . CYS A 1 295 ? 28.088 2.176 -40.782 1.00 86.56 295 CYS A C 1
ATOM 2175 O O . CYS A 1 295 ? 28.002 3.307 -41.249 1.00 86.56 295 CYS A O 1
ATOM 2177 N N . THR A 1 296 ? 29.192 1.746 -40.162 1.00 89.06 296 THR A N 1
ATOM 2178 C CA . THR A 1 296 ? 30.388 2.561 -39.900 1.00 89.06 296 THR A CA 1
ATOM 2179 C C . THR A 1 296 ? 31.159 2.965 -41.155 1.00 89.06 296 THR A C 1
ATOM 2181 O O . THR A 1 296 ? 31.947 3.906 -41.087 1.00 89.06 296 THR A O 1
ATOM 2184 N N . SER A 1 297 ? 30.934 2.303 -42.293 1.00 89.31 297 SER A N 1
ATOM 2185 C CA . SER A 1 297 ? 31.529 2.698 -43.573 1.00 89.31 297 SER A CA 1
ATOM 2186 C C . SER A 1 297 ? 30.955 4.020 -44.084 1.00 89.31 297 SER A C 1
ATOM 2188 O O . SER A 1 297 ? 31.681 4.795 -44.696 1.00 89.31 297 SER A O 1
ATOM 2190 N N . CYS A 1 298 ? 29.682 4.304 -43.794 1.00 87.62 298 CYS A N 1
ATOM 2191 C CA . CYS A 1 298 ? 29.048 5.588 -44.104 1.00 87.62 298 CYS A CA 1
ATOM 2192 C C . CYS A 1 298 ? 29.076 6.514 -42.878 1.00 87.62 298 CYS A C 1
ATOM 2194 O O . CYS A 1 298 ? 29.524 7.658 -42.949 1.00 87.62 298 CYS A O 1
ATOM 2196 N N . HIS A 1 299 ? 28.662 5.998 -41.719 1.00 88.75 299 HIS A N 1
ATOM 2197 C CA . HIS A 1 299 ? 28.594 6.704 -40.438 1.00 88.75 299 HIS A CA 1
ATOM 2198 C C . HIS A 1 299 ? 29.948 6.727 -39.718 1.00 88.75 299 HIS A C 1
ATOM 2200 O O . HIS A 1 299 ? 30.110 6.242 -38.592 1.00 88.75 299 HIS A O 1
ATOM 2206 N N . THR A 1 300 ? 30.944 7.303 -40.388 1.00 86.88 300 THR A N 1
ATOM 2207 C CA . THR A 1 300 ? 32.288 7.479 -39.832 1.00 86.88 300 THR A CA 1
ATOM 2208 C C . THR A 1 300 ? 32.252 8.355 -38.575 1.00 86.88 300 THR A C 1
ATOM 2210 O O . THR A 1 300 ? 31.431 9.267 -38.446 1.00 86.88 300 THR A O 1
ATOM 2213 N N . ASN A 1 301 ? 33.114 8.046 -37.599 1.00 85.44 301 ASN A N 1
ATOM 2214 C CA . ASN A 1 301 ? 33.187 8.740 -36.304 1.00 85.44 301 ASN A CA 1
ATOM 2215 C C . ASN A 1 301 ? 31.847 8.834 -35.551 1.00 85.44 301 ASN A C 1
ATOM 2217 O O . ASN A 1 301 ? 31.635 9.763 -34.773 1.00 85.44 301 ASN A O 1
ATOM 2221 N N . GLN A 1 302 ? 30.946 7.869 -35.771 1.00 84.12 302 GLN A N 1
ATOM 2222 C CA . GLN A 1 302 ? 29.616 7.845 -35.159 1.00 84.12 302 GLN A CA 1
ATOM 2223 C C . GLN A 1 302 ? 28.783 9.088 -35.504 1.00 84.12 302 GLN A C 1
ATOM 2225 O O . GLN A 1 302 ? 27.977 9.535 -34.691 1.00 84.12 302 GLN A O 1
ATOM 2230 N N . ARG A 1 303 ? 28.975 9.681 -36.689 1.00 88.25 303 ARG A N 1
ATOM 2231 C CA . ARG A 1 303 ? 28.071 10.705 -37.216 1.00 88.25 303 ARG A CA 1
ATOM 2232 C C . ARG A 1 303 ? 26.846 10.008 -37.796 1.00 88.25 303 ARG A C 1
ATOM 2234 O O . ARG A 1 303 ? 26.966 9.320 -38.801 1.00 88.25 303 ARG A O 1
ATOM 2241 N N . TRP A 1 304 ? 25.685 10.175 -37.175 1.00 86.06 304 TRP A N 1
ATOM 2242 C CA . TRP A 1 304 ? 24.451 9.472 -37.562 1.00 86.06 304 TRP A CA 1
ATOM 2243 C C . TRP A 1 304 ? 23.464 10.362 -38.318 1.00 86.06 304 TRP A C 1
ATOM 2245 O O . TRP A 1 304 ? 22.599 9.858 -39.025 1.00 86.06 304 TRP A O 1
ATOM 2255 N N . ILE A 1 305 ? 23.627 11.684 -38.213 1.00 85.38 305 ILE A N 1
ATOM 2256 C CA . ILE A 1 305 ? 22.770 12.680 -38.860 1.00 85.38 305 ILE A CA 1
ATOM 2257 C C . ILE A 1 305 ? 23.568 13.599 -39.789 1.00 85.38 305 ILE A C 1
ATOM 2259 O O . ILE A 1 305 ? 24.766 13.840 -39.600 1.00 85.38 305 ILE A O 1
ATOM 2263 N N . GLY A 1 306 ? 22.879 14.126 -40.804 1.00 85.12 306 GLY A N 1
ATOM 2264 C CA . GLY A 1 306 ? 23.432 15.114 -41.729 1.00 85.12 306 GLY A CA 1
ATOM 2265 C C . GLY A 1 306 ? 24.614 14.596 -42.544 1.00 85.12 306 GLY A C 1
ATOM 2266 O O . GLY A 1 306 ? 25.560 15.350 -42.768 1.00 85.12 306 GLY A O 1
ATOM 2267 N N . LEU A 1 307 ? 24.615 13.313 -42.920 1.00 86.81 307 LEU A N 1
ATOM 2268 C CA . LEU A 1 307 ? 25.548 12.807 -43.927 1.00 86.81 307 LEU A CA 1
ATOM 2269 C C . LEU A 1 307 ? 25.218 13.438 -45.279 1.00 86.81 307 LEU A C 1
ATOM 2271 O O . LEU A 1 307 ? 24.064 13.760 -45.562 1.00 86.81 307 LEU A O 1
ATOM 2275 N N . THR A 1 308 ? 26.245 13.606 -46.104 1.00 86.50 308 THR A N 1
ATOM 2276 C CA . THR A 1 308 ? 26.055 13.992 -47.501 1.00 86.50 308 THR A CA 1
ATOM 2277 C C . THR A 1 308 ? 25.320 12.892 -48.264 1.00 86.50 308 THR A C 1
ATOM 2279 O O . THR A 1 308 ? 25.518 11.703 -48.011 1.00 86.50 308 THR A O 1
ATOM 2282 N N . THR A 1 309 ? 24.462 13.298 -49.195 1.00 84.44 309 THR A N 1
ATOM 2283 C CA . THR A 1 309 ? 23.763 12.407 -50.131 1.00 84.44 309 THR A CA 1
ATOM 2284 C C . THR A 1 309 ? 24.372 12.473 -51.531 1.00 84.44 309 THR A C 1
ATOM 2286 O O . THR A 1 309 ? 23.859 11.852 -52.458 1.00 84.44 309 THR A O 1
ATOM 2289 N N . VAL A 1 310 ? 25.448 13.246 -51.701 1.00 84.50 310 VAL A N 1
ATOM 2290 C CA . VAL A 1 310 ? 26.134 13.428 -52.978 1.00 84.50 310 VAL A CA 1
ATOM 2291 C C . VAL A 1 310 ? 27.049 12.231 -53.217 1.00 84.50 310 VAL A C 1
ATOM 2293 O O . VAL A 1 310 ? 27.973 11.983 -52.446 1.00 84.50 310 VAL A O 1
ATOM 2296 N N . CYS A 1 311 ? 26.819 11.494 -54.308 1.00 82.19 311 CYS A N 1
ATOM 2297 C CA . CYS A 1 311 ? 27.567 10.272 -54.621 1.00 82.19 311 CYS A CA 1
ATOM 2298 C C . CYS A 1 311 ? 29.084 10.512 -54.683 1.00 82.19 311 CYS A C 1
ATOM 2300 O O . CYS A 1 311 ? 29.867 9.686 -54.212 1.00 82.19 311 CYS A O 1
ATOM 2302 N N . TRP A 1 312 ? 29.491 11.659 -55.234 1.00 83.44 312 TRP A N 1
ATOM 2303 C CA . TRP A 1 312 ? 30.893 12.049 -55.382 1.00 83.44 312 TRP A CA 1
ATOM 2304 C C . TRP A 1 312 ? 31.655 12.081 -54.052 1.00 83.44 312 TRP A C 1
ATOM 2306 O O . TRP A 1 312 ? 32.802 11.644 -54.003 1.00 83.44 312 TRP A O 1
ATOM 2316 N N . ASP A 1 313 ? 31.025 12.518 -52.962 1.00 84.44 313 ASP A N 1
ATOM 2317 C CA . ASP A 1 313 ? 31.709 12.702 -51.676 1.00 84.44 313 ASP A CA 1
ATOM 2318 C C . ASP A 1 313 ? 32.237 11.386 -51.083 1.00 84.44 313 ASP A C 1
ATOM 2320 O O . ASP A 1 313 ? 33.198 11.390 -50.313 1.00 84.44 313 ASP A O 1
ATOM 2324 N N . CYS A 1 314 ? 31.645 10.251 -51.464 1.00 84.19 314 CYS A N 1
ATOM 2325 C CA . CYS A 1 314 ? 32.126 8.922 -51.087 1.00 84.19 314 CYS A CA 1
ATOM 2326 C C . CYS A 1 314 ? 32.855 8.215 -52.237 1.00 84.19 314 CYS A C 1
ATOM 2328 O O . CYS A 1 314 ? 33.845 7.522 -52.008 1.00 84.19 314 CYS A O 1
ATOM 2330 N N . HIS A 1 315 ? 32.400 8.410 -53.474 1.00 83.62 315 HIS A N 1
ATOM 2331 C CA . HIS A 1 315 ? 32.858 7.645 -54.632 1.00 83.62 315 HIS A CA 1
ATOM 2332 C C . HIS A 1 315 ? 33.832 8.399 -55.546 1.00 83.62 315 HIS A C 1
ATOM 2334 O O . HIS A 1 315 ? 34.162 7.893 -56.615 1.00 83.62 315 HIS A O 1
ATOM 2340 N N . ALA A 1 316 ? 34.368 9.556 -55.142 1.00 83.31 316 ALA A N 1
ATOM 2341 C CA . ALA A 1 316 ? 35.403 10.270 -55.903 1.00 83.31 316 ALA A CA 1
ATOM 2342 C C . ALA A 1 316 ? 36.603 9.368 -56.243 1.00 83.31 316 ALA A C 1
ATOM 2344 O O . ALA A 1 316 ? 37.138 9.413 -57.350 1.00 83.31 316 ALA A O 1
ATOM 2345 N N . GLY A 1 317 ? 37.002 8.501 -55.306 1.00 82.56 317 GLY A N 1
ATOM 2346 C CA . GLY A 1 317 ? 38.060 7.519 -55.536 1.00 82.56 317 GLY A CA 1
ATOM 2347 C C . GLY A 1 317 ? 37.673 6.442 -56.553 1.00 82.56 317 GLY A C 1
ATOM 2348 O O . GLY A 1 317 ? 38.516 6.034 -57.348 1.00 82.56 317 GLY A O 1
ATOM 2349 N N . ASP A 1 318 ? 36.417 5.992 -56.547 1.00 80.81 318 ASP A N 1
ATOM 2350 C CA . ASP A 1 318 ? 35.918 5.014 -57.520 1.00 80.81 318 ASP A CA 1
ATOM 2351 C C . ASP A 1 318 ? 35.832 5.635 -58.914 1.00 80.81 318 ASP A C 1
ATOM 2353 O O . ASP A 1 318 ? 36.329 5.049 -59.873 1.00 80.81 318 ASP A O 1
ATOM 2357 N N . ALA A 1 319 ? 35.322 6.866 -59.012 1.00 75.81 319 ALA A N 1
ATOM 2358 C CA . ALA A 1 319 ? 35.288 7.642 -60.248 1.00 75.81 319 ALA A CA 1
ATOM 2359 C C . ALA A 1 319 ? 36.697 7.897 -60.816 1.00 75.81 319 ALA A C 1
ATOM 2361 O O . ALA A 1 319 ? 36.898 7.827 -62.025 1.00 75.81 319 ALA A O 1
ATOM 2362 N N . ALA A 1 320 ? 37.696 8.132 -59.956 1.00 76.50 320 ALA A N 1
ATOM 2363 C CA . ALA A 1 320 ? 39.085 8.315 -60.380 1.00 76.50 320 ALA A CA 1
ATOM 2364 C C . ALA A 1 320 ? 39.745 7.027 -60.909 1.00 76.50 320 ALA A C 1
ATOM 2366 O O . ALA A 1 320 ? 40.680 7.107 -61.708 1.00 76.50 320 ALA A O 1
ATOM 2367 N N . ARG A 1 321 ? 39.288 5.852 -60.456 1.00 76.56 321 ARG A N 1
ATOM 2368 C CA . ARG A 1 321 ? 39.807 4.533 -60.864 1.00 76.56 321 ARG A CA 1
ATOM 2369 C C . ARG A 1 321 ? 39.047 3.916 -62.038 1.00 76.56 321 ARG A C 1
ATOM 2371 O O . ARG A 1 321 ? 39.575 2.999 -62.665 1.00 76.56 321 ARG A O 1
ATOM 2378 N N . ALA A 1 322 ? 37.830 4.380 -62.314 1.00 69.75 322 ALA A N 1
ATOM 2379 C CA . ALA A 1 322 ? 36.995 3.843 -63.376 1.00 69.75 322 ALA A CA 1
ATOM 2380 C C . ALA A 1 322 ? 37.634 4.065 -64.763 1.00 69.75 322 ALA A C 1
ATOM 2382 O O . ALA A 1 322 ? 38.225 5.124 -65.016 1.00 69.75 322 ALA A O 1
ATOM 2383 N N . PRO A 1 323 ? 37.509 3.099 -65.692 1.00 67.75 323 PRO A N 1
ATOM 2384 C CA . PRO A 1 323 ? 37.905 3.293 -67.080 1.00 67.75 323 PRO A CA 1
ATOM 2385 C C . PRO A 1 323 ? 37.248 4.555 -67.659 1.00 67.75 323 PRO A C 1
ATOM 2387 O O . PRO A 1 323 ? 36.037 4.754 -67.543 1.00 67.75 323 PRO A O 1
ATOM 2390 N N . ARG A 1 324 ? 38.034 5.421 -68.314 1.00 65.50 324 ARG A N 1
ATOM 2391 C CA . ARG A 1 324 ? 37.515 6.597 -69.036 1.00 65.50 324 ARG A CA 1
ATOM 2392 C C . ARG A 1 324 ? 36.878 6.154 -70.354 1.00 65.50 324 ARG A C 1
ATOM 2394 O O . ARG A 1 324 ? 37.409 6.405 -71.427 1.00 65.50 324 ARG A O 1
ATOM 2401 N N . THR A 1 325 ? 35.771 5.426 -70.260 1.00 63.12 325 THR A N 1
ATOM 2402 C CA . THR A 1 325 ? 34.972 4.978 -71.409 1.00 63.12 325 THR A CA 1
ATOM 2403 C C . THR A 1 325 ? 34.050 6.078 -71.933 1.00 63.12 325 THR A C 1
ATOM 2405 O O . THR A 1 325 ? 33.554 5.969 -73.051 1.00 63.12 325 THR A O 1
ATOM 2408 N N . VAL A 1 326 ? 33.861 7.153 -71.156 1.00 60.12 326 VAL A N 1
ATOM 2409 C CA . VAL A 1 326 ? 33.135 8.375 -71.524 1.00 60.12 326 VAL A CA 1
ATOM 2410 C C . VAL A 1 326 ? 33.847 9.613 -70.959 1.00 60.12 326 VAL A C 1
ATOM 2412 O O . VAL A 1 326 ? 34.367 9.579 -69.841 1.00 60.12 326 VAL A O 1
ATOM 2415 N N . ASP A 1 327 ? 33.826 10.731 -71.695 1.00 63.12 327 ASP A N 1
ATOM 2416 C CA . ASP A 1 327 ? 34.404 12.023 -71.266 1.00 63.12 327 ASP A CA 1
ATOM 2417 C C . ASP A 1 327 ? 33.744 12.593 -69.991 1.00 63.12 327 ASP A C 1
ATOM 2419 O O . ASP A 1 327 ? 34.299 13.471 -69.326 1.00 63.12 327 ASP A O 1
ATOM 2423 N N . ALA A 1 328 ? 32.573 12.067 -69.612 1.00 61.38 328 ALA A N 1
ATOM 2424 C CA . ALA A 1 328 ? 31.781 12.506 -68.463 1.00 61.38 328 ALA A CA 1
ATOM 2425 C C . ALA A 1 328 ? 32.492 12.334 -67.104 1.00 61.38 328 ALA A C 1
ATOM 2427 O O . ALA A 1 328 ? 32.259 13.130 -66.201 1.00 61.38 328 ALA A O 1
ATOM 2428 N N . HIS A 1 329 ? 33.423 11.379 -66.957 1.00 67.50 329 HIS A N 1
ATOM 2429 C CA . HIS A 1 329 ? 34.226 11.236 -65.728 1.00 67.50 329 HIS A CA 1
ATOM 2430 C C . HIS A 1 329 ? 35.331 12.308 -65.585 1.00 67.50 329 HIS A C 1
ATOM 2432 O O . HIS A 1 329 ? 36.022 12.351 -64.568 1.00 67.50 329 HIS A O 1
ATOM 2438 N N . GLY A 1 330 ? 35.526 13.165 -66.598 1.00 58.41 330 GLY A N 1
ATOM 2439 C CA . GLY A 1 330 ? 36.522 14.243 -66.608 1.00 58.41 330 GLY A CA 1
ATOM 2440 C C . GLY A 1 330 ? 35.959 15.660 -66.451 1.00 58.41 330 GLY A C 1
ATOM 2441 O O . GLY A 1 330 ? 36.728 16.574 -66.156 1.00 58.41 330 GLY A O 1
ATOM 2442 N N . PHE A 1 331 ? 34.647 15.867 -66.622 1.00 55.53 331 PHE A N 1
ATOM 2443 C CA . PHE A 1 331 ? 34.033 17.199 -66.618 1.00 55.53 331 PHE A CA 1
ATOM 2444 C C . PHE A 1 331 ? 32.719 17.191 -65.825 1.00 55.53 331 PHE A C 1
ATOM 2446 O O . PHE A 1 331 ? 31.740 16.585 -66.246 1.00 55.53 331 PHE A O 1
ATOM 2453 N N . GLY A 1 332 ? 32.700 17.887 -64.681 1.00 55.94 332 GLY A N 1
ATOM 2454 C CA . GLY A 1 332 ? 31.617 17.890 -63.682 1.00 55.94 332 GLY A CA 1
ATOM 2455 C C . GLY A 1 332 ? 30.311 18.565 -64.112 1.00 55.94 332 GLY A C 1
ATOM 2456 O O . GLY A 1 332 ? 29.905 19.554 -63.511 1.00 55.94 332 GLY A O 1
ATOM 2457 N N . ARG A 1 333 ? 29.671 18.063 -65.173 1.00 58.00 333 ARG A N 1
ATOM 2458 C CA . ARG A 1 333 ? 28.387 18.555 -65.705 1.00 58.00 333 ARG A CA 1
ATOM 2459 C C . ARG A 1 333 ? 27.340 17.458 -65.938 1.00 58.00 333 ARG A C 1
ATOM 2461 O O . ARG A 1 333 ? 26.309 17.746 -66.533 1.00 58.00 333 ARG A O 1
ATOM 2468 N N . VAL A 1 334 ? 27.604 16.226 -65.504 1.00 67.88 334 VAL A N 1
ATOM 2469 C CA . VAL A 1 334 ? 26.665 15.099 -65.597 1.00 67.88 334 VAL A CA 1
ATOM 2470 C C . VAL A 1 334 ? 26.403 14.583 -64.193 1.00 67.88 334 VAL A C 1
ATOM 2472 O O . VAL A 1 334 ? 27.340 14.395 -63.414 1.00 67.88 334 VAL A O 1
ATOM 2475 N N . GLU A 1 335 ? 25.133 14.381 -63.873 1.00 77.44 335 GLU A N 1
ATOM 2476 C CA . GLU A 1 335 ? 24.718 13.826 -62.598 1.00 77.44 335 GLU A CA 1
ATOM 2477 C C . GLU A 1 335 ? 25.027 12.321 -62.564 1.00 77.44 335 GLU A C 1
ATOM 2479 O O . GLU A 1 335 ? 24.761 11.599 -63.525 1.00 77.44 335 GLU A O 1
ATOM 2484 N N . CYS A 1 336 ? 25.588 11.807 -61.463 1.00 79.31 336 CYS A N 1
ATOM 2485 C CA . CYS A 1 336 ? 26.021 10.404 -61.387 1.00 79.31 336 CYS A CA 1
ATOM 2486 C C . CYS A 1 336 ? 24.874 9.422 -61.686 1.00 79.31 336 CYS A C 1
ATOM 2488 O O . CYS A 1 336 ? 25.095 8.381 -62.303 1.00 79.31 336 CYS A O 1
ATOM 2490 N N . GLN A 1 337 ? 23.655 9.775 -61.274 1.00 80.75 337 GLN A N 1
ATOM 2491 C CA . GLN A 1 337 ? 22.432 8.998 -61.468 1.00 80.75 337 GLN A CA 1
ATOM 2492 C C . GLN A 1 337 ? 21.976 8.853 -62.929 1.00 80.75 337 GLN A C 1
ATOM 2494 O O . GLN A 1 337 ? 21.172 7.965 -63.210 1.00 80.75 337 GLN A O 1
ATOM 2499 N N . ASP A 1 338 ? 22.487 9.666 -63.858 1.00 80.31 338 ASP A N 1
ATOM 2500 C CA . ASP A 1 338 ? 22.143 9.550 -65.283 1.00 80.31 338 ASP A CA 1
ATOM 2501 C C . ASP A 1 338 ? 22.746 8.279 -65.905 1.00 80.31 338 ASP A C 1
ATOM 2503 O O . ASP A 1 338 ? 22.198 7.710 -66.850 1.00 80.31 338 ASP A O 1
ATOM 2507 N N . CYS A 1 339 ? 23.868 7.815 -65.346 1.00 78.50 339 CYS A N 1
ATOM 2508 C CA . CYS A 1 339 ? 24.624 6.664 -65.840 1.00 78.50 339 CYS A CA 1
ATOM 2509 C C . CYS A 1 339 ? 24.715 5.522 -64.814 1.00 78.50 339 CYS A C 1
ATOM 2511 O O . CYS A 1 339 ? 24.769 4.353 -65.197 1.00 78.50 339 CYS A O 1
ATOM 2513 N N . HIS A 1 340 ? 24.739 5.836 -63.516 1.00 81.12 340 HIS A N 1
ATOM 2514 C CA . HIS A 1 340 ? 24.899 4.869 -62.432 1.00 81.12 340 HIS A CA 1
ATOM 2515 C C . HIS A 1 340 ? 23.607 4.700 -61.636 1.00 81.12 340 HIS A C 1
ATOM 2517 O O . HIS A 1 340 ? 22.840 5.636 -61.437 1.00 81.12 340 HIS A O 1
ATOM 2523 N N . SER A 1 341 ? 23.378 3.494 -61.116 1.00 83.31 341 SER A N 1
ATOM 2524 C CA . SER A 1 341 ? 22.230 3.218 -60.250 1.00 83.31 341 SER A CA 1
ATOM 2525 C C . SER A 1 341 ? 22.680 2.605 -58.933 1.00 83.31 341 SER A C 1
ATOM 2527 O O . SER A 1 341 ? 23.671 1.879 -58.877 1.00 83.31 341 SER A O 1
ATOM 2529 N N . LEU A 1 342 ? 21.884 2.798 -57.881 1.00 80.75 342 LEU A N 1
ATOM 2530 C CA . LEU A 1 342 ? 22.137 2.173 -56.578 1.00 80.75 342 LEU A CA 1
ATOM 2531 C C . LEU A 1 342 ? 22.087 0.628 -56.623 1.00 80.75 342 LEU A C 1
ATOM 2533 O O . LEU A 1 342 ? 22.570 -0.027 -55.705 1.00 80.75 342 LEU A O 1
ATOM 2537 N N . TRP A 1 343 ? 21.516 0.030 -57.676 1.00 82.44 343 TRP A N 1
ATOM 2538 C CA . TRP A 1 343 ? 21.450 -1.426 -57.861 1.00 82.44 343 TRP A CA 1
ATOM 2539 C C . TRP A 1 343 ? 22.649 -2.009 -58.608 1.00 82.44 343 TRP A C 1
ATOM 2541 O O . TRP A 1 343 ? 22.980 -3.178 -58.412 1.00 82.44 343 TRP A O 1
ATOM 2551 N N . ARG A 1 344 ? 23.267 -1.229 -59.498 1.00 69.31 344 ARG A N 1
ATOM 2552 C CA . ARG A 1 344 ? 24.364 -1.671 -60.360 1.00 69.31 344 ARG A CA 1
ATOM 2553 C C . ARG A 1 344 ? 25.402 -0.562 -60.474 1.00 69.31 344 ARG A C 1
ATOM 2555 O O . ARG A 1 344 ? 25.177 0.426 -61.171 1.00 69.31 344 ARG A O 1
ATOM 2562 N N . TRP A 1 345 ? 26.544 -0.787 -59.830 1.00 63.28 345 TRP A N 1
ATOM 2563 C CA . TRP A 1 345 ? 27.787 -0.080 -60.113 1.00 63.28 345 TRP A CA 1
ATOM 2564 C C . TRP A 1 345 ? 28.537 -0.909 -61.157 1.00 63.28 345 TRP A C 1
ATOM 2566 O O . TRP A 1 345 ? 29.162 -1.914 -60.828 1.00 63.28 345 TRP A O 1
ATOM 2576 N N . SER A 1 346 ? 28.367 -0.592 -62.438 1.00 53.44 346 SER A N 1
ATOM 2577 C CA . SER A 1 346 ? 29.182 -1.204 -63.488 1.00 53.44 346 SER A CA 1
ATOM 2578 C C . SER A 1 346 ? 30.595 -0.626 -63.411 1.00 53.44 346 SER A C 1
ATOM 2580 O O . SER A 1 346 ? 30.749 0.595 -63.473 1.00 53.44 346 SER A O 1
ATOM 2582 N N . PHE A 1 347 ? 31.581 -1.506 -63.225 1.00 50.94 347 PHE A N 1
ATOM 2583 C CA . PHE A 1 347 ? 33.010 -1.214 -63.368 1.00 50.94 347 PHE A CA 1
ATOM 2584 C C . PHE A 1 347 ? 33.407 -1.144 -64.844 1.00 50.94 347 PHE A C 1
ATOM 2586 O O . PHE A 1 347 ? 32.793 -1.891 -65.643 1.00 50.94 347 PHE A O 1
#

Foldseek 3Di:
DDDDYDDDDDDDDDDDDDDDDDDDPDDDDPDPDQVVVVVVVPDDDQADDDDPDDPSDLPVFADPVGRPPTPCALVNCCPDPARQDACSNVDDPCLQCPSRHPDDQDRFPVSNDPPLQVCQLHRPQVVFADSNDRPDRPPDACVSSVGHQFAPRNPDDPCVQCDDPNVVCVSVVVDDQPVSPDPDPCQLQDRVVCQQQPSPPNGDPVNSVVVRVNQCVVDPAGCDDPSVVDDPCVASPRVCNPGDRFPVSPDPDPLVCPPPRPLVQFADPNCRVRGDDQCVVDPDHQEAPSVVDPPCLQCPPNNPPDGDPQPCVNCVVVLVVDPPPDCCSVDPPDRPVVPDDSHDDDD

pLDDT: mean 75.67, std 15.72, range [28.72, 93.56]

Secondary structure (DSSP, 8-state):
--------------------------PPP-----HHHHHTTTS--SS--BTTB----HHHH--SS--SS-S--HHHHTTSSS---GGGGGS-HHHHSGGG--S----SGGGTS--TTTTTT-S-GGGT-BTTBSSS-TT--GGGGT----GGGGG--THHHHSHHHHHHHHTT----HHHHS--S-TTT-S-GGGTS-SSTT--TTTTSS-----GGGSSS---TTGGGS-HHHHSBTTBSS---SGGGTSPPSSTTTT-S-GGGTEETTEEEEE---GGGSSS---GGGGTS-HHHHSGGG--SS----HHHHHHHHHHHS--SSGGGTSS-S-GGGT-BTTB---